Protein AF-A0A6I5C4U4-F1 (afdb_monomer_lite)

Secondary structure (DSSP, 8-state):
-EEEETTEEEE--HHHHHHTTTT--EE--S-HHHHHHHHHHHHHHHHHHHT-TT---HHHHHHHHHHHHT-SS-S-HHHHHHHHHHTGGGS-TT-SSS-TTS-TTHHHH-SS---HHHHSTTS--TT----SS---SSSPPP--HHHHHHHHHHHHHHPPPEEEEEEEETTEEEEEEPPPTTTT--------SSHHHHHHHHSPPGGGSTTGGG-TT-SPPTTT-SSPPPTTSPPPP-

Radius of gyration: 19.33 Å; chains: 1; bounding box: 41×43×51 Å

Foldseek 3Di:
DWFAAPNDIDDDDPLCCQQCQLRTQGHDDPDVLLRLLVLVVLLVLLCQLLVLLQDLDLVVSVVSLVVQVPDSRFGDSCSSCVVCVLLVLQDDCPRCPHHHPDDNCCVPFFPDDQAPQLLAPPHDGDPRDGDDDDADRVDHDDDDPVVSSSSSSSCQAANDWDFARWGADPNDIDGTDDGHNQHPHDDDFDGDRGSRNSSSVRRDRLVPDPVSVVHGPPDDDPSRDPDDDDPPDDDDDD

Sequence (238 aa):
MPVRTDGRISTVGLRELLAHAHEFTALALPLPPAAAGLMRMLYALAARIAGLDTCDDAKAWNKKRYALLSRPVGFPAEAVDSYLDSHRSRLFLFDPQRPFLQDPRLTEQSPSRSGVNKLVMARPSGNNPVFLGHFTDDAPVPLPPEEALLHLIAQLYYGPSGQCTPRTVDGKRYGNVMGGPLRRTISFHPQGRTLYESLLLGIPKPAHWPQAESGAGTDGCPWEREELLDPLAPPRPA

pLDDT: mean 90.68, std 9.43, range [47.62, 98.06]

Structure (mmCIF, N/CA/C/O backbone):
data_AF-A0A6I5C4U4-F1
#
_entry.id   AF-A0A6I5C4U4-F1
#
loop_
_atom_site.group_PDB
_atom_site.id
_atom_site.type_symbol
_atom_site.label_atom_id
_atom_site.label_alt_id
_atom_site.label_comp_id
_atom_site.label_asym_id
_atom_site.label_entity_id
_atom_site.label_seq_id
_atom_site.pdbx_PDB_ins_code
_atom_site.Cartn_x
_atom_site.Cartn_y
_atom_site.Cartn_z
_atom_site.occupancy
_atom_site.B_iso_or_equiv
_atom_site.auth_seq_id
_atom_site.auth_comp_id
_atom_site.auth_asym_id
_atom_site.auth_atom_id
_atom_site.pdbx_PDB_model_num
ATOM 1 N N . MET A 1 1 ? -9.014 -7.263 -3.214 1.00 92.50 1 MET A N 1
ATOM 2 C CA . MET A 1 1 ? -8.112 -7.682 -2.123 1.00 92.50 1 MET A CA 1
ATOM 3 C C . MET A 1 1 ? -8.711 -8.882 -1.409 1.00 92.50 1 MET A C 1
ATOM 5 O O . MET A 1 1 ? -9.848 -8.772 -0.967 1.00 92.50 1 MET A O 1
ATOM 9 N N . PRO A 1 2 ? -7.980 -10.001 -1.312 1.00 95.38 2 PRO A N 1
ATOM 10 C CA . PRO A 1 2 ? -8.383 -11.161 -0.522 1.00 95.38 2 PRO A CA 1
ATOM 11 C C . PRO A 1 2 ? -8.506 -10.844 0.976 1.00 95.38 2 PRO A C 1
ATOM 13 O O . PRO A 1 2 ? -7.548 -10.379 1.601 1.00 95.38 2 PRO A O 1
ATOM 16 N N . VAL A 1 3 ? -9.664 -11.137 1.558 1.00 96.75 3 VAL A N 1
ATOM 17 C CA . VAL A 1 3 ? -9.984 -10.982 2.983 1.00 96.75 3 VAL A CA 1
ATOM 18 C C . VAL A 1 3 ? -10.577 -12.272 3.527 1.00 96.75 3 VAL A C 1
ATOM 20 O O . VAL A 1 3 ? -11.110 -13.084 2.774 1.00 96.75 3 VAL A O 1
ATOM 23 N N . ARG A 1 4 ? -10.461 -12.473 4.840 1.00 96.75 4 ARG A N 1
ATOM 24 C CA . ARG A 1 4 ? -11.019 -13.628 5.541 1.00 96.75 4 ARG A CA 1
ATOM 25 C C . ARG A 1 4 ? -12.151 -13.209 6.473 1.00 96.75 4 ARG A C 1
ATOM 27 O O . ARG A 1 4 ? -11.931 -12.343 7.317 1.00 96.75 4 ARG A O 1
ATOM 34 N N . THR A 1 5 ? -13.277 -13.911 6.381 1.00 94.50 5 THR A N 1
ATOM 35 C CA . THR A 1 5 ? -14.438 -13.812 7.284 1.00 94.50 5 THR A CA 1
ATOM 36 C C . THR A 1 5 ? -14.918 -15.218 7.602 1.00 94.50 5 THR A C 1
ATOM 38 O O . THR A 1 5 ? -15.147 -15.998 6.681 1.00 94.50 5 THR A O 1
ATOM 41 N N . ASP A 1 6 ? -15.023 -15.574 8.882 1.00 88.25 6 ASP A N 1
ATOM 42 C CA . ASP A 1 6 ? -15.549 -16.872 9.340 1.00 88.25 6 ASP A CA 1
ATOM 43 C C . ASP A 1 6 ? -14.946 -18.090 8.613 1.00 88.25 6 ASP A C 1
ATOM 45 O O . ASP A 1 6 ? -15.628 -19.032 8.211 1.00 88.25 6 ASP A O 1
ATOM 49 N N . GLY A 1 7 ? -13.629 -18.045 8.382 1.00 87.44 7 GLY A N 1
ATOM 50 C CA . GLY A 1 7 ? -12.882 -19.106 7.697 1.00 87.44 7 GLY A CA 1
ATOM 51 C C . GLY A 1 7 ? -13.028 -19.135 6.170 1.00 87.44 7 GLY A C 1
ATOM 52 O O . GLY A 1 7 ? -12.322 -19.901 5.518 1.00 87.44 7 GLY A O 1
ATOM 53 N N . ARG A 1 8 ? -13.873 -18.284 5.581 1.00 94.25 8 ARG A N 1
ATOM 54 C CA . ARG A 1 8 ? -14.013 -18.120 4.128 1.00 94.25 8 ARG A CA 1
ATOM 55 C C . ARG A 1 8 ? -13.113 -17.002 3.624 1.00 94.25 8 ARG A C 1
ATOM 57 O O . ARG A 1 8 ? -12.877 -16.027 4.333 1.00 94.25 8 ARG A O 1
ATOM 64 N N . ILE A 1 9 ? -12.629 -17.149 2.393 1.00 96.25 9 ILE A N 1
ATOM 65 C CA . ILE A 1 9 ? -11.854 -16.122 1.694 1.00 96.25 9 ILE A CA 1
ATOM 66 C C . ILE A 1 9 ? -12.725 -15.535 0.586 1.00 96.25 9 ILE A C 1
ATOM 68 O O . ILE A 1 9 ? -13.290 -16.278 -0.215 1.00 96.25 9 ILE A O 1
ATOM 72 N N . SER A 1 10 ? -12.813 -14.211 0.537 1.00 95.31 10 SER A N 1
ATOM 73 C CA . SER A 1 10 ? -13.464 -13.461 -0.538 1.00 95.31 10 SER A CA 1
ATOM 74 C C . SER A 1 10 ? -12.555 -12.331 -1.019 1.00 95.31 10 SER A C 1
ATOM 76 O O . SER A 1 10 ? -11.586 -11.967 -0.352 1.00 95.31 10 SER A O 1
ATOM 78 N N . THR A 1 11 ? -12.847 -11.780 -2.197 1.00 95.38 11 THR A N 1
ATOM 79 C CA . THR A 1 11 ? -12.099 -10.655 -2.767 1.00 95.38 11 THR A CA 1
ATOM 80 C C . THR A 1 11 ? -12.982 -9.418 -2.775 1.00 95.38 11 THR A C 1
ATOM 82 O O . THR A 1 11 ? -14.027 -9.426 -3.413 1.00 95.38 11 THR A O 1
ATOM 85 N N . VAL A 1 12 ? -12.526 -8.351 -2.117 1.00 96.69 12 VAL A N 1
ATOM 86 C CA . VAL A 1 12 ? -13.270 -7.086 -1.972 1.00 96.69 12 VAL A CA 1
ATOM 87 C C . VAL A 1 12 ? -12.491 -5.885 -2.516 1.00 96.69 12 VAL A C 1
ATOM 89 O O . VAL A 1 12 ? -11.261 -5.936 -2.655 1.00 96.69 12 VAL A O 1
ATOM 92 N N . GLY A 1 13 ? -13.182 -4.790 -2.832 1.00 95.81 13 GLY A N 1
ATOM 93 C CA . GLY A 1 13 ? -12.552 -3.521 -3.226 1.00 95.81 13 GLY A CA 1
ATOM 94 C C . GLY A 1 13 ? -11.911 -2.770 -2.048 1.00 95.81 13 GLY A C 1
ATOM 95 O O . GLY A 1 13 ? -12.125 -3.118 -0.892 1.00 95.81 13 GLY A O 1
ATOM 96 N N . LEU A 1 14 ? -11.142 -1.703 -2.316 1.00 96.50 14 LEU A N 1
ATOM 97 C CA . LEU A 1 14 ? -10.544 -0.872 -1.252 1.00 96.50 14 LEU A CA 1
ATOM 98 C C . LEU A 1 14 ? -11.586 -0.164 -0.385 1.00 96.50 14 LEU A C 1
ATOM 100 O O . LEU A 1 14 ? -11.451 -0.144 0.836 1.00 96.50 14 LEU A O 1
ATOM 104 N N . ARG A 1 15 ? -12.637 0.374 -1.011 1.00 97.12 15 ARG A N 1
ATOM 105 C CA . ARG A 1 15 ? -13.734 1.039 -0.297 1.00 97.12 15 ARG A CA 1
ATOM 106 C C . ARG A 1 15 ? -14.454 0.082 0.642 1.00 97.12 15 ARG A C 1
ATOM 108 O O . ARG A 1 15 ? -14.571 0.367 1.825 1.00 97.12 15 ARG A O 1
ATOM 115 N N . GLU A 1 16 ? -14.857 -1.069 0.118 1.00 97.31 16 GLU A N 1
ATOM 116 C CA . GLU A 1 16 ? -15.520 -2.121 0.887 1.00 97.31 16 GLU A CA 1
ATOM 117 C C . GLU A 1 16 ? -14.628 -2.641 2.020 1.00 97.31 16 GLU A C 1
ATOM 119 O O . GLU A 1 16 ? -15.085 -2.751 3.154 1.00 97.31 16 GLU A O 1
ATOM 124 N N . LEU A 1 17 ? -13.336 -2.867 1.751 1.00 97.56 17 LEU A N 1
ATOM 125 C CA . LEU A 1 17 ? -12.377 -3.305 2.764 1.00 97.56 17 LEU A CA 1
ATOM 126 C C . LEU A 1 17 ? -12.314 -2.350 3.962 1.00 97.56 17 LEU A C 1
ATOM 128 O O . LEU A 1 17 ? -12.245 -2.808 5.099 1.00 97.56 17 LEU A O 1
ATOM 132 N N . LEU A 1 18 ? -12.315 -1.038 3.714 1.00 97.94 18 LEU A N 1
ATOM 133 C CA . LEU A 1 18 ? -12.249 -0.026 4.768 1.00 97.94 18 LEU A CA 1
ATOM 134 C C . LEU A 1 18 ? -13.608 0.160 5.456 1.00 97.94 18 LEU A C 1
ATOM 136 O O . LEU A 1 18 ? -13.665 0.147 6.683 1.00 97.94 18 LEU A O 1
ATOM 140 N N . ALA A 1 19 ? -14.704 0.262 4.702 1.00 97.06 19 ALA A N 1
ATOM 141 C CA . ALA A 1 19 ? -16.050 0.426 5.257 1.00 97.06 19 ALA A CA 1
ATOM 142 C C . ALA A 1 19 ? -16.460 -0.763 6.151 1.00 97.06 19 ALA A C 1
ATOM 144 O O . ALA A 1 19 ? -16.946 -0.578 7.268 1.00 97.06 19 ALA A O 1
ATOM 145 N N . HIS A 1 20 ? -16.159 -1.985 5.708 1.00 96.88 20 HIS A N 1
ATOM 146 C CA . HIS A 1 20 ? -16.513 -3.232 6.390 1.00 96.88 20 HIS A CA 1
ATOM 147 C C . HIS A 1 20 ? -15.324 -3.867 7.127 1.00 96.88 20 HIS A C 1
ATOM 149 O O . HIS A 1 20 ? -15.352 -5.043 7.474 1.00 96.88 20 HIS A O 1
ATOM 155 N N . ALA A 1 21 ? -14.277 -3.095 7.451 1.00 97.38 21 ALA A N 1
ATOM 156 C CA . ALA A 1 21 ? -13.079 -3.603 8.138 1.00 97.38 21 ALA A CA 1
ATOM 157 C C . ALA A 1 21 ? -13.378 -4.338 9.463 1.00 97.38 21 ALA A C 1
ATOM 159 O O . ALA A 1 21 ? -12.590 -5.165 9.918 1.00 97.38 21 ALA A O 1
ATOM 160 N N . HIS A 1 22 ? -14.500 -4.016 10.106 1.00 96.62 22 HIS A N 1
ATOM 161 C CA . HIS A 1 22 ? -14.951 -4.625 11.354 1.00 96.62 22 HIS A CA 1
ATOM 162 C C . HIS A 1 22 ? -15.613 -6.003 11.162 1.00 96.62 22 HIS A C 1
ATOM 164 O O . HIS A 1 22 ? -15.764 -6.734 12.133 1.00 96.62 22 HIS A O 1
ATOM 170 N N . GLU A 1 23 ? -15.954 -6.377 9.928 1.00 96.00 23 GLU A N 1
ATOM 171 C CA . GLU A 1 23 ? -16.559 -7.667 9.568 1.00 96.00 23 GLU A CA 1
ATOM 172 C C . GLU A 1 23 ? -15.506 -8.694 9.116 1.00 96.00 23 GLU A C 1
ATOM 174 O O . GLU A 1 23 ? -15.734 -9.901 9.166 1.00 96.00 23 GLU A O 1
ATOM 179 N N . PHE A 1 24 ? -14.323 -8.236 8.695 1.00 96.94 24 PHE A N 1
ATOM 180 C CA . PHE A 1 24 ? -13.218 -9.105 8.285 1.00 96.94 24 PHE A CA 1
ATOM 181 C C . PHE A 1 24 ? -12.324 -9.457 9.476 1.00 96.94 24 PHE A C 1
ATOM 183 O O . PHE A 1 24 ? -11.970 -8.596 10.277 1.00 96.94 24 PHE A O 1
ATOM 190 N N . THR A 1 25 ? -11.866 -10.705 9.565 1.00 96.19 25 THR A N 1
ATOM 191 C CA . THR A 1 25 ? -10.893 -11.138 10.580 1.00 96.19 25 THR A CA 1
ATOM 192 C C . THR A 1 25 ? -9.469 -10.705 10.221 1.00 96.19 25 THR A C 1
ATOM 194 O O . THR A 1 25 ? -8.700 -10.315 11.094 1.00 96.19 25 THR A O 1
ATOM 197 N N . ALA A 1 26 ? -9.083 -10.812 8.943 1.00 95.62 26 ALA A N 1
ATOM 198 C CA . ALA A 1 26 ? -7.738 -10.480 8.461 1.00 95.62 26 ALA A CA 1
ATOM 199 C C . ALA A 1 26 ? -7.683 -10.374 6.926 1.00 95.62 26 ALA A C 1
ATOM 201 O O . ALA A 1 26 ? -8.583 -10.843 6.228 1.00 95.62 26 ALA A O 1
ATOM 202 N N . LEU A 1 27 ? -6.577 -9.844 6.397 1.00 96.00 27 LEU A N 1
ATOM 203 C CA . LEU A 1 27 ? -6.198 -10.034 4.994 1.00 96.00 27 LEU A CA 1
ATOM 204 C C . LEU A 1 27 ? -5.797 -11.495 4.732 1.00 96.00 27 LEU A C 1
ATOM 206 O O . LEU A 1 27 ? -5.172 -12.131 5.580 1.00 96.00 27 LEU A O 1
ATOM 210 N N . ALA A 1 28 ? -6.099 -12.004 3.538 1.00 95.50 28 ALA A N 1
ATOM 211 C CA . ALA A 1 28 ? -5.810 -13.379 3.118 1.00 95.50 28 ALA A CA 1
ATOM 212 C C . ALA A 1 28 ? -4.834 -13.415 1.926 1.00 95.50 28 ALA A C 1
ATOM 214 O O . ALA A 1 28 ? -5.097 -14.035 0.898 1.00 95.50 28 ALA A O 1
ATOM 215 N N . LEU A 1 29 ? -3.723 -12.683 2.034 1.00 93.06 29 LEU A N 1
ATOM 216 C CA . LEU A 1 29 ? -2.774 -12.514 0.932 1.00 93.06 29 LEU A CA 1
ATOM 217 C C . LEU A 1 29 ? -1.762 -13.667 0.844 1.00 93.06 29 LEU A C 1
ATOM 219 O O . LEU A 1 29 ? -1.100 -13.956 1.840 1.00 93.06 29 LEU A O 1
ATOM 223 N N . PRO A 1 30 ? -1.553 -14.261 -0.348 1.00 89.12 30 PRO A N 1
ATOM 224 C CA . PRO A 1 30 ? -0.607 -15.364 -0.527 1.00 89.12 30 PRO A CA 1
ATOM 225 C C . PRO A 1 30 ? 0.858 -14.907 -0.629 1.00 89.12 30 PRO A C 1
ATOM 227 O O . PRO A 1 30 ? 1.759 -15.740 -0.598 1.00 89.12 30 PRO A O 1
ATOM 230 N N . LEU A 1 31 ? 1.115 -13.598 -0.761 1.00 94.81 31 LEU A N 1
ATOM 231 C CA . LEU A 1 31 ? 2.451 -13.029 -0.949 1.00 94.81 31 LEU A CA 1
ATOM 232 C C . LEU A 1 31 ? 2.869 -12.199 0.282 1.00 94.81 31 LEU A C 1
ATOM 234 O O . LEU A 1 31 ? 2.463 -11.038 0.389 1.00 94.81 31 LEU A O 1
ATOM 238 N N . PRO A 1 32 ? 3.700 -12.738 1.200 1.00 95.25 32 PRO A N 1
ATOM 239 C CA . PRO A 1 32 ? 4.058 -12.051 2.445 1.00 95.25 32 PRO A CA 1
ATOM 240 C C . PRO A 1 32 ? 4.689 -10.656 2.267 1.00 95.25 32 PRO A C 1
ATOM 242 O O . PRO A 1 32 ? 4.277 -9.742 2.981 1.00 95.25 32 PRO A O 1
ATOM 245 N N . PRO A 1 33 ? 5.606 -10.417 1.301 1.00 96.44 33 PRO A N 1
ATOM 246 C CA . PRO A 1 33 ? 6.132 -9.071 1.044 1.00 96.44 33 PRO A CA 1
ATOM 247 C C . PRO A 1 33 ? 5.046 -8.060 0.650 1.00 96.44 33 PRO A C 1
ATOM 249 O O . PRO A 1 33 ? 5.078 -6.909 1.084 1.00 96.44 33 PRO A O 1
ATOM 252 N N . ALA A 1 34 ? 4.057 -8.495 -0.139 1.00 96.94 34 ALA A N 1
ATOM 253 C CA . ALA A 1 34 ? 2.922 -7.656 -0.512 1.00 96.94 34 ALA A CA 1
ATOM 254 C C . ALA A 1 34 ? 2.014 -7.387 0.687 1.00 96.94 34 ALA A C 1
ATOM 256 O O . ALA A 1 34 ? 1.560 -6.262 0.858 1.00 96.94 34 ALA A O 1
ATOM 257 N N . ALA A 1 35 ? 1.789 -8.388 1.545 1.00 96.56 35 ALA A N 1
ATOM 258 C CA . ALA A 1 35 ? 1.019 -8.218 2.773 1.00 96.56 35 ALA A CA 1
ATOM 259 C C . ALA A 1 35 ? 1.665 -7.191 3.713 1.00 96.56 35 ALA A C 1
ATOM 261 O O . ALA A 1 35 ? 0.984 -6.290 4.197 1.00 96.56 35 ALA A O 1
ATOM 262 N N . ALA A 1 36 ? 2.982 -7.270 3.913 1.00 97.06 36 ALA A N 1
ATOM 263 C CA . ALA A 1 36 ? 3.729 -6.329 4.744 1.00 97.06 36 ALA A CA 1
ATOM 264 C C . ALA A 1 36 ? 3.672 -4.884 4.212 1.00 97.06 36 ALA A C 1
ATOM 266 O O . ALA A 1 36 ? 3.535 -3.937 4.996 1.00 97.06 36 ALA A O 1
ATOM 267 N N . GLY A 1 37 ? 3.765 -4.706 2.890 1.00 96.94 37 GLY A N 1
ATOM 268 C CA . GLY A 1 37 ? 3.614 -3.403 2.240 1.00 96.94 37 GLY A CA 1
ATOM 269 C C . GLY A 1 37 ? 2.181 -2.872 2.310 1.00 96.94 37 GLY A C 1
ATOM 270 O O . GLY A 1 37 ? 1.955 -1.744 2.743 1.00 96.94 37 GLY A O 1
ATOM 271 N N . LEU A 1 38 ? 1.195 -3.709 1.973 1.00 97.06 38 LEU A N 1
ATOM 272 C CA . LEU A 1 38 ? -0.212 -3.319 1.972 1.00 97.06 38 LEU A CA 1
ATOM 273 C C . LEU A 1 38 ? -0.703 -2.957 3.375 1.00 97.06 38 LEU A C 1
ATOM 275 O O . LEU A 1 38 ? -1.405 -1.965 3.522 1.00 97.06 38 LEU A O 1
ATOM 279 N N . MET A 1 39 ? -0.303 -3.693 4.416 1.00 97.38 39 MET A N 1
ATOM 280 C CA . MET A 1 39 ? -0.668 -3.347 5.794 1.00 97.38 39 MET A CA 1
ATOM 281 C C . MET A 1 39 ? -0.192 -1.941 6.179 1.00 97.38 39 MET A C 1
ATOM 283 O O . MET A 1 39 ? -0.939 -1.213 6.819 1.00 97.38 39 MET A O 1
ATOM 287 N N . ARG A 1 40 ? 1.004 -1.516 5.745 1.00 96.56 40 ARG A N 1
ATOM 288 C CA . ARG A 1 40 ? 1.503 -0.147 5.986 1.00 96.56 40 ARG A CA 1
ATOM 289 C C . ARG A 1 40 ? 0.669 0.902 5.263 1.00 96.56 40 ARG A C 1
ATOM 291 O O . ARG A 1 40 ? 0.322 1.916 5.859 1.00 96.56 40 ARG A O 1
ATOM 298 N N . MET A 1 41 ? 0.311 0.633 4.010 1.00 97.00 41 MET A N 1
ATOM 299 C CA . MET A 1 41 ? -0.579 1.509 3.247 1.00 97.00 41 MET A CA 1
ATOM 300 C C . MET A 1 41 ? -1.952 1.623 3.922 1.00 97.00 41 MET A C 1
ATOM 302 O O . MET A 1 41 ? -2.474 2.723 4.073 1.00 97.00 41 MET A O 1
ATOM 306 N N . LEU A 1 42 ? -2.512 0.504 4.392 1.00 97.88 42 LEU A N 1
ATOM 307 C CA . LEU A 1 42 ? -3.785 0.491 5.109 1.00 97.88 42 LEU A CA 1
ATOM 308 C C . LEU A 1 42 ? -3.700 1.186 6.472 1.00 97.88 42 LEU A C 1
ATOM 310 O O . LEU A 1 42 ? -4.677 1.809 6.869 1.00 97.88 42 LEU A O 1
ATOM 314 N N . TYR A 1 43 ? -2.565 1.137 7.179 1.00 97.38 43 TYR A N 1
ATOM 315 C CA . TYR A 1 43 ? -2.373 1.931 8.399 1.00 97.38 43 TYR A CA 1
ATOM 316 C C . TYR A 1 43 ? -2.404 3.427 8.112 1.00 97.38 43 TYR A C 1
ATOM 318 O O . TYR A 1 43 ? -3.041 4.162 8.858 1.00 97.38 43 TYR A O 1
ATOM 326 N N . ALA A 1 44 ? -1.766 3.875 7.028 1.00 94.81 44 ALA A N 1
ATOM 327 C CA . ALA A 1 44 ? -1.799 5.278 6.634 1.00 94.81 44 ALA A CA 1
ATOM 328 C C . ALA A 1 44 ? -3.227 5.722 6.267 1.00 94.81 44 ALA A C 1
ATOM 330 O O . ALA A 1 44 ? -3.720 6.711 6.802 1.00 94.81 44 ALA A O 1
ATOM 331 N N . LEU A 1 45 ? -3.938 4.930 5.456 1.00 96.56 45 LEU A N 1
ATOM 332 C CA . LEU A 1 45 ? -5.349 5.168 5.122 1.00 96.56 45 LEU A CA 1
ATOM 333 C C . LEU A 1 45 ? -6.239 5.196 6.373 1.00 96.56 45 LEU A C 1
ATOM 335 O O . LEU A 1 45 ? -7.045 6.105 6.549 1.00 96.56 45 LEU A O 1
ATOM 339 N N . ALA A 1 46 ? -6.074 4.225 7.273 1.00 97.06 46 ALA A N 1
ATOM 340 C CA . ALA A 1 46 ? -6.824 4.155 8.521 1.00 97.06 46 ALA A CA 1
ATOM 341 C C . ALA A 1 46 ? -6.522 5.342 9.441 1.00 97.06 46 ALA A C 1
ATOM 343 O O . ALA A 1 46 ? -7.439 5.858 10.075 1.00 97.06 46 ALA A O 1
ATOM 344 N N . ALA A 1 47 ? -5.266 5.796 9.507 1.00 94.62 47 ALA A N 1
ATOM 345 C CA . ALA A 1 47 ? -4.884 6.965 10.288 1.00 94.62 47 ALA A CA 1
ATOM 346 C C . ALA A 1 47 ? -5.601 8.222 9.787 1.00 94.62 47 ALA A C 1
ATOM 348 O O . ALA A 1 47 ? -6.207 8.908 10.608 1.00 94.62 47 ALA A O 1
ATOM 349 N N . ARG A 1 48 ? -5.624 8.441 8.464 1.00 93.44 48 ARG A N 1
ATOM 350 C CA . ARG A 1 48 ? -6.347 9.542 7.806 1.00 93.44 48 ARG A CA 1
ATOM 351 C C . ARG A 1 48 ? -7.850 9.490 8.062 1.00 93.44 48 ARG A C 1
ATOM 353 O O . ARG A 1 48 ? -8.436 10.443 8.562 1.00 93.44 48 ARG A O 1
ATOM 360 N N . ILE A 1 49 ? -8.481 8.349 7.781 1.00 95.94 49 ILE A N 1
ATOM 361 C CA . ILE A 1 49 ? -9.936 8.163 7.924 1.00 95.94 49 ILE A CA 1
ATOM 362 C C . ILE A 1 49 ? -10.372 8.304 9.390 1.00 95.94 49 ILE A C 1
ATOM 364 O O . ILE A 1 49 ? -11.432 8.851 9.688 1.00 95.94 49 ILE A O 1
ATOM 368 N N . ALA A 1 50 ? -9.550 7.834 10.329 1.00 94.75 50 ALA A N 1
ATOM 369 C CA . ALA A 1 50 ? -9.798 7.991 11.757 1.00 94.75 50 ALA A CA 1
ATOM 370 C C . ALA A 1 50 ? -9.457 9.397 12.287 1.00 94.75 50 ALA A C 1
ATOM 372 O O . ALA A 1 50 ? -9.784 9.710 13.437 1.00 94.75 50 ALA A O 1
ATOM 373 N N . GLY A 1 51 ? -8.766 10.231 11.504 1.00 91.81 51 GLY A N 1
ATOM 374 C CA . GLY A 1 51 ? -8.163 11.490 11.943 1.00 91.81 51 GLY A CA 1
ATOM 375 C C . GLY A 1 51 ? -7.171 11.299 13.096 1.00 91.81 51 GLY A C 1
ATOM 376 O O . GLY A 1 51 ? -7.134 12.106 14.026 1.00 91.81 51 GLY A O 1
ATOM 377 N N . LEU A 1 52 ? -6.475 10.164 13.136 1.00 91.69 52 LEU A N 1
ATOM 378 C CA . LEU A 1 52 ? -5.408 9.895 14.106 1.00 91.69 52 LEU A CA 1
ATOM 379 C C . LEU A 1 52 ? -4.085 10.544 13.687 1.00 91.69 52 LEU A C 1
ATOM 381 O O . LEU A 1 52 ? -3.159 10.605 14.490 1.00 91.69 52 LEU A O 1
ATOM 385 N N . ASP A 1 53 ? -4.013 11.027 12.453 1.00 87.88 53 ASP A N 1
ATOM 386 C CA . ASP A 1 53 ? -2.870 11.699 11.854 1.00 87.88 53 ASP A CA 1
ATOM 387 C C . ASP A 1 53 ? -2.759 13.187 12.159 1.00 87.88 53 ASP A C 1
ATOM 389 O O . ASP A 1 53 ? -1.688 13.754 11.985 1.00 87.88 53 ASP A O 1
ATOM 393 N N . THR A 1 54 ? -3.834 13.798 12.653 1.00 85.31 54 THR A N 1
ATOM 394 C CA . THR A 1 54 ? -3.894 15.225 13.000 1.00 85.31 54 THR A CA 1
ATOM 395 C C . THR A 1 54 ? -3.827 15.474 14.511 1.00 85.31 54 THR A C 1
ATOM 397 O O . THR A 1 54 ? -4.195 16.545 14.984 1.00 85.31 54 THR A O 1
ATOM 400 N N . CYS A 1 55 ? -3.479 14.462 15.310 1.00 82.38 55 CYS A N 1
ATOM 401 C CA . CYS A 1 55 ? -3.413 14.584 16.767 1.00 82.38 55 CYS A CA 1
ATOM 402 C C . CYS A 1 55 ? -1.975 14.857 17.217 1.00 82.38 55 CYS A C 1
ATOM 404 O O . CYS A 1 55 ? -1.182 13.927 17.316 1.00 82.38 55 CYS A O 1
ATOM 406 N N . ASP A 1 56 ? -1.668 16.102 17.569 1.00 75.56 56 ASP A N 1
ATOM 407 C CA . ASP A 1 56 ? -0.329 16.479 18.047 1.00 75.56 56 ASP A CA 1
ATOM 408 C C . ASP A 1 56 ? -0.033 16.002 19.482 1.00 75.56 56 ASP A C 1
ATOM 410 O O . ASP A 1 56 ? 1.118 15.784 19.855 1.00 75.56 56 ASP A O 1
ATOM 414 N N . ASP A 1 57 ? -1.070 15.793 20.304 1.00 83.88 57 ASP A N 1
ATOM 415 C CA . ASP A 1 57 ? -0.924 15.334 21.689 1.00 83.88 57 ASP A CA 1
ATOM 416 C C . ASP A 1 57 ? -1.092 13.812 21.823 1.00 83.88 57 ASP A C 1
ATOM 418 O O . ASP A 1 57 ? -2.128 13.229 21.480 1.00 83.88 57 ASP A O 1
ATOM 422 N N . ALA A 1 58 ? -0.096 13.156 22.424 1.00 86.56 58 ALA A N 1
ATOM 423 C CA . ALA A 1 58 ? -0.098 11.715 22.650 1.00 86.56 58 ALA A CA 1
ATOM 424 C C . ALA A 1 58 ? -1.255 11.252 23.553 1.00 86.56 58 ALA A C 1
ATOM 426 O O . ALA A 1 58 ? -1.768 10.139 23.378 1.00 86.56 58 ALA A O 1
ATOM 427 N N . LYS A 1 59 ? -1.684 12.064 24.530 1.00 89.81 59 LYS A N 1
ATOM 428 C CA . LYS A 1 59 ? -2.797 11.702 25.424 1.00 89.81 59 LYS A CA 1
ATOM 429 C C . LYS A 1 59 ? -4.134 11.769 24.683 1.00 89.81 59 LYS A C 1
ATOM 431 O O . LYS A 1 59 ? -4.914 10.816 24.770 1.00 89.81 59 LYS A O 1
ATOM 436 N N . ALA A 1 60 ? -4.369 12.831 23.917 1.00 90.81 60 ALA A N 1
ATOM 437 C CA . ALA A 1 60 ? -5.520 12.983 23.035 1.00 90.81 60 ALA A CA 1
ATOM 438 C C . ALA A 1 60 ? -5.575 11.867 21.984 1.00 90.81 60 ALA A C 1
ATOM 440 O O . ALA A 1 60 ? -6.627 11.246 21.816 1.00 90.81 60 ALA A O 1
ATOM 441 N N . TRP A 1 61 ? -4.439 11.533 21.364 1.00 93.44 61 TRP A N 1
ATOM 442 C CA . TRP A 1 61 ? -4.336 10.429 20.410 1.00 93.44 61 TRP A CA 1
ATOM 443 C C . TRP A 1 61 ? -4.746 9.090 21.036 1.00 93.44 61 TRP A C 1
ATOM 445 O O . TRP A 1 61 ? -5.588 8.382 20.484 1.00 93.44 61 TRP A O 1
ATOM 455 N N . ASN A 1 62 ? -4.228 8.758 22.229 1.00 94.00 62 ASN A N 1
ATOM 456 C CA . ASN A 1 62 ? -4.609 7.522 22.925 1.00 94.00 62 ASN A CA 1
ATOM 457 C C . ASN A 1 62 ? -6.104 7.508 23.243 1.00 94.00 62 ASN A C 1
ATOM 459 O O . ASN A 1 62 ? -6.776 6.518 22.966 1.00 94.00 62 ASN A O 1
ATOM 463 N N . LYS A 1 63 ? -6.637 8.607 23.795 1.00 94.75 63 LYS A N 1
ATOM 464 C CA . LYS A 1 63 ? -8.066 8.730 24.109 1.00 94.75 63 LYS A CA 1
ATOM 465 C C . LYS A 1 63 ? -8.924 8.503 22.863 1.00 94.75 63 LYS A C 1
ATOM 467 O O . LYS A 1 63 ? -9.896 7.755 22.929 1.00 94.75 63 LYS A O 1
ATOM 472 N N . LYS A 1 64 ? -8.544 9.100 21.729 1.00 95.00 64 LYS A N 1
ATOM 473 C CA . LYS A 1 64 ? -9.243 8.943 20.449 1.00 95.00 64 LYS A CA 1
ATOM 474 C C . LYS A 1 64 ? -9.169 7.506 19.938 1.00 95.00 64 LYS A C 1
ATOM 476 O O . LYS A 1 64 ? -10.202 6.933 19.608 1.00 95.00 64 LYS A O 1
ATOM 481 N N . ARG A 1 65 ? -7.985 6.885 19.945 1.00 95.75 65 ARG A N 1
ATOM 482 C CA . ARG A 1 65 ? -7.814 5.483 19.534 1.00 95.75 65 ARG A CA 1
ATOM 483 C C . ARG A 1 65 ? -8.618 4.520 20.408 1.00 95.75 65 ARG A C 1
ATOM 485 O O . ARG A 1 65 ? -9.256 3.626 19.867 1.00 95.75 65 ARG A O 1
ATOM 492 N N . TYR A 1 66 ? -8.634 4.705 21.729 1.00 95.56 66 TYR A N 1
ATOM 493 C CA . TYR A 1 66 ? -9.466 3.892 22.624 1.00 95.56 66 TYR A CA 1
ATOM 494 C C . TYR A 1 66 ? -10.957 4.092 22.358 1.00 95.56 66 TYR A C 1
ATOM 496 O O . TYR A 1 66 ? -11.691 3.113 22.296 1.00 95.56 66 TYR A O 1
ATOM 504 N N . ALA A 1 67 ? -11.405 5.332 22.142 1.00 95.62 67 ALA A N 1
ATOM 505 C CA . ALA A 1 67 ? -12.794 5.596 21.781 1.00 95.62 67 ALA A CA 1
ATOM 506 C C . ALA A 1 67 ? -13.189 4.898 20.469 1.00 95.62 67 ALA A C 1
ATOM 508 O O . ALA A 1 67 ? -14.281 4.348 20.393 1.00 95.62 67 ALA A O 1
ATOM 509 N N . LEU A 1 68 ? -12.299 4.877 19.469 1.00 96.31 68 LEU A N 1
ATOM 510 C CA . LEU A 1 68 ? -12.500 4.157 18.208 1.00 96.31 68 LEU A CA 1
ATOM 511 C C . LEU A 1 68 ? -12.557 2.636 18.417 1.00 96.31 68 LEU A C 1
ATOM 513 O O . LEU A 1 68 ? -13.496 2.001 17.955 1.00 96.31 68 LEU A O 1
ATOM 517 N N . LEU A 1 69 ? -11.617 2.061 19.174 1.00 95.81 69 LEU A N 1
ATOM 518 C CA . LEU A 1 69 ? -11.590 0.623 19.487 1.00 95.81 69 LEU A CA 1
ATOM 519 C C . LEU A 1 69 ? -12.823 0.144 20.272 1.00 95.81 69 LEU A C 1
ATOM 521 O O . LEU A 1 69 ? -13.185 -1.025 20.179 1.00 95.81 69 LEU A O 1
ATOM 525 N N . SER A 1 70 ? -13.470 1.028 21.033 1.00 93.88 70 SER A N 1
ATOM 526 C CA . SER A 1 70 ? -14.710 0.721 21.756 1.00 93.88 70 SER A CA 1
ATOM 527 C C . SER A 1 70 ? -15.966 0.771 20.878 1.00 93.88 70 SER A C 1
ATOM 529 O O . SER A 1 70 ? -17.051 0.444 21.362 1.00 93.88 70 SER A O 1
ATOM 531 N N . ARG A 1 71 ? -15.868 1.197 19.611 1.00 88.62 71 ARG A N 1
ATOM 532 C CA . ARG A 1 71 ? -17.016 1.234 18.697 1.00 88.62 71 ARG A CA 1
ATOM 533 C C . ARG A 1 71 ? -17.286 -0.165 18.133 1.00 88.62 71 ARG A C 1
ATOM 535 O O . ARG A 1 71 ? -16.362 -0.796 17.629 1.00 88.62 71 ARG A O 1
ATOM 542 N N . PRO A 1 72 ? -18.548 -0.628 18.131 1.00 83.06 72 PRO A N 1
ATOM 543 C CA . PRO A 1 72 ? -18.913 -1.881 17.469 1.00 83.06 72 PRO A CA 1
ATOM 544 C C . PRO A 1 72 ? -18.9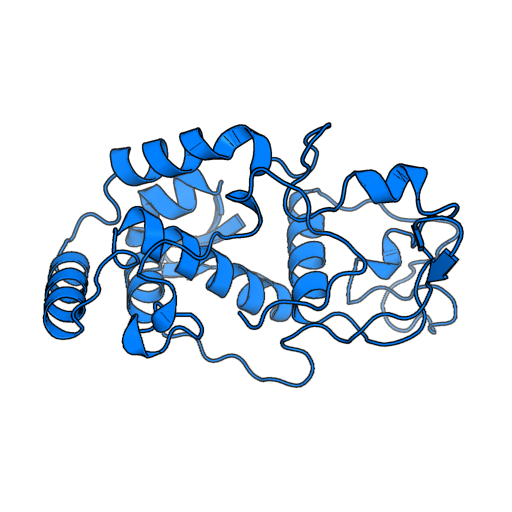91 -1.732 15.941 1.00 83.06 72 PRO A C 1
ATOM 546 O O . PRO A 1 72 ? -18.839 -2.704 15.211 1.00 83.06 72 PRO A O 1
ATOM 549 N N . VAL A 1 73 ? -19.225 -0.506 15.466 1.00 84.38 73 VAL A N 1
ATOM 550 C CA . VAL A 1 73 ? -19.352 -0.139 14.052 1.00 84.38 73 VAL A CA 1
ATOM 551 C C . VAL A 1 73 ? -18.042 0.521 13.623 1.00 84.38 73 VAL A C 1
ATOM 553 O O . VAL A 1 73 ? -17.668 1.521 14.237 1.00 84.38 73 VAL A O 1
ATOM 556 N N . GLY A 1 74 ? -17.331 -0.070 12.654 1.00 93.56 74 GLY A N 1
ATOM 557 C CA . GLY A 1 74 ? -15.933 0.233 12.292 1.00 93.56 74 GLY A CA 1
ATOM 558 C C . GLY A 1 74 ? -15.617 1.693 11.917 1.00 93.56 74 GLY A C 1
ATOM 559 O O . GLY A 1 74 ? -15.779 2.621 12.711 1.00 93.56 74 GLY A O 1
ATOM 560 N N . PHE A 1 75 ? -15.070 1.936 10.722 1.00 96.44 75 PHE A N 1
ATOM 561 C CA . PHE A 1 75 ? -14.875 3.317 10.264 1.00 96.44 75 PHE A CA 1
ATOM 562 C C . PHE A 1 75 ? -16.226 3.920 9.843 1.00 96.44 75 PHE A C 1
ATOM 564 O O . PHE A 1 75 ? -17.040 3.211 9.251 1.00 96.44 75 PHE A O 1
ATOM 571 N N . PRO A 1 76 ? -16.505 5.208 10.126 1.00 94.19 76 PRO A N 1
ATOM 572 C CA . PRO A 1 76 ? -17.692 5.866 9.585 1.0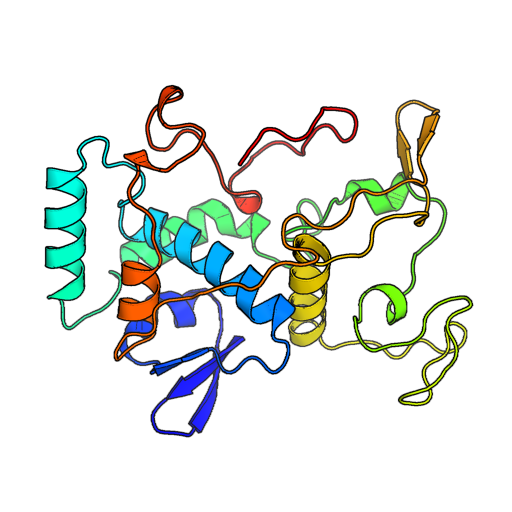0 94.19 76 PRO A CA 1
ATOM 573 C C . PRO A 1 76 ? -17.666 5.831 8.052 1.00 94.19 76 PRO A C 1
ATOM 575 O O . PRO A 1 76 ? -16.682 6.273 7.460 1.00 94.19 76 PRO A O 1
ATOM 578 N N . ALA A 1 77 ? -18.736 5.337 7.419 1.00 94.12 77 ALA A N 1
ATOM 579 C CA . ALA A 1 77 ? -18.806 5.195 5.961 1.00 94.12 77 ALA A CA 1
ATOM 580 C C . ALA A 1 77 ? -18.515 6.520 5.239 1.00 94.12 77 ALA A C 1
ATOM 582 O O . ALA A 1 77 ? -17.670 6.562 4.356 1.00 94.12 77 ALA A O 1
ATOM 583 N N . GLU A 1 78 ? -19.092 7.626 5.715 1.00 96.38 78 GLU A N 1
ATOM 584 C CA . GLU A 1 78 ? -18.850 8.946 5.128 1.00 96.38 78 GLU A CA 1
ATOM 585 C C . GLU A 1 78 ? -17.387 9.405 5.227 1.00 96.38 78 GLU A C 1
ATOM 587 O O . GLU A 1 78 ? -16.881 10.051 4.314 1.00 96.38 78 GLU A O 1
ATOM 592 N N . ALA A 1 79 ? -16.665 9.033 6.289 1.00 96.62 79 ALA A N 1
ATOM 593 C CA . ALA A 1 79 ? -15.241 9.353 6.401 1.00 96.62 79 ALA A CA 1
ATOM 594 C C . ALA A 1 79 ? -14.399 8.539 5.403 1.00 96.62 79 ALA A C 1
ATOM 596 O O . ALA A 1 79 ? -13.447 9.065 4.825 1.00 96.62 79 ALA A O 1
ATOM 597 N N . VAL A 1 80 ? -14.760 7.268 5.182 1.00 97.94 80 VAL A N 1
ATOM 598 C CA . VAL A 1 80 ? -14.139 6.417 4.154 1.00 97.94 80 VAL A CA 1
ATOM 599 C C . VAL A 1 80 ? -14.410 6.994 2.767 1.00 97.94 80 VAL A C 1
ATOM 601 O O . VAL A 1 80 ? -13.479 7.152 1.977 1.00 97.94 80 VAL A O 1
ATOM 604 N N . ASP A 1 81 ? -15.667 7.331 2.484 1.00 97.69 81 ASP A N 1
ATOM 605 C CA . ASP A 1 81 ? -16.089 7.834 1.183 1.00 97.69 81 ASP A CA 1
ATOM 606 C C . ASP A 1 81 ? -15.434 9.177 0.868 1.00 97.69 81 ASP A C 1
ATOM 608 O O . ASP A 1 81 ? -14.758 9.300 -0.151 1.00 97.69 81 ASP A O 1
ATOM 612 N N . SER A 1 82 ? -15.519 10.135 1.794 1.00 97.56 82 SER A N 1
ATOM 613 C CA . SER A 1 82 ? -14.914 11.462 1.659 1.00 97.56 82 SER A CA 1
ATOM 614 C C . SER A 1 82 ? -13.418 11.393 1.341 1.00 97.56 82 SER A C 1
ATOM 616 O O . SER A 1 82 ? -12.943 12.036 0.398 1.00 97.56 82 SER A O 1
ATOM 618 N N . TYR A 1 83 ? -12.668 10.554 2.063 1.00 97.19 83 TYR A N 1
ATOM 619 C CA . TYR A 1 83 ? -11.238 10.390 1.816 1.00 97.19 83 TYR A CA 1
ATOM 620 C C . TYR A 1 83 ? -10.960 9.756 0.442 1.00 97.19 83 TYR A C 1
ATOM 622 O O . TYR A 1 83 ? -10.153 10.268 -0.337 1.00 97.19 83 TYR A O 1
ATOM 630 N N . LEU A 1 84 ? -11.624 8.642 0.114 1.00 97.38 84 LEU A N 1
ATOM 631 C CA . LEU A 1 84 ? -11.360 7.924 -1.137 1.00 97.38 84 LEU A CA 1
ATOM 632 C C . LEU A 1 84 ? -11.810 8.708 -2.372 1.00 97.38 84 LEU A C 1
ATOM 634 O O . LEU A 1 84 ? -11.151 8.626 -3.408 1.00 97.38 84 LEU A O 1
ATOM 638 N N . ASP A 1 85 ? -12.899 9.469 -2.278 1.00 97.25 85 ASP A N 1
ATOM 639 C CA . ASP A 1 85 ? -13.398 10.286 -3.383 1.00 97.25 85 ASP A CA 1
ATOM 640 C C . ASP A 1 85 ? -12.493 11.492 -3.652 1.00 97.25 85 ASP A C 1
ATOM 642 O O . ASP A 1 85 ? -12.198 11.779 -4.814 1.00 97.25 85 ASP A O 1
ATOM 646 N N . SER A 1 86 ? -11.921 12.095 -2.604 1.00 95.81 86 SER A N 1
ATOM 647 C CA . SER A 1 86 ? -10.933 13.181 -2.724 1.00 95.81 86 SER A CA 1
ATOM 648 C C . SER A 1 86 ? -9.654 12.764 -3.472 1.00 95.81 86 SER A C 1
ATOM 650 O O . SER A 1 86 ? -8.974 13.594 -4.079 1.00 95.81 86 SER A O 1
ATOM 652 N N . HIS A 1 87 ? -9.328 11.467 -3.477 1.00 94.94 87 HIS A N 1
ATOM 653 C CA . HIS A 1 87 ? -8.125 10.925 -4.121 1.00 94.94 87 HIS A CA 1
ATOM 654 C C . HIS A 1 87 ? -8.420 9.939 -5.257 1.00 94.94 87 HIS A C 1
ATOM 656 O O . HIS A 1 87 ? -7.507 9.284 -5.760 1.00 94.94 87 HIS A O 1
ATOM 662 N N . ARG A 1 88 ? -9.678 9.849 -5.704 1.00 93.81 88 ARG A N 1
ATOM 663 C CA . ARG A 1 88 ? -10.169 8.802 -6.610 1.00 93.81 88 ARG A CA 1
ATOM 664 C C . ARG A 1 88 ? -9.327 8.625 -7.873 1.00 93.81 88 ARG A C 1
ATOM 666 O O . ARG A 1 88 ? -8.977 7.496 -8.207 1.00 93.81 88 ARG A O 1
ATOM 673 N N . SER A 1 89 ? -8.980 9.717 -8.556 1.00 92.06 89 SER A N 1
ATOM 674 C CA . SER A 1 89 ? -8.191 9.685 -9.801 1.00 92.06 89 SER A CA 1
ATOM 675 C C . SER A 1 89 ? -6.813 9.044 -9.626 1.00 92.06 89 SER A C 1
ATOM 677 O O . SER A 1 89 ? -6.273 8.464 -10.557 1.00 92.06 89 SER A O 1
ATOM 679 N N . ARG A 1 90 ? -6.254 9.087 -8.414 1.00 95.25 90 ARG A N 1
ATOM 680 C CA . ARG A 1 90 ? -4.914 8.579 -8.101 1.00 95.25 90 ARG A CA 1
ATOM 681 C C . ARG A 1 90 ? -4.928 7.161 -7.536 1.00 95.25 90 ARG A C 1
ATOM 683 O O . ARG A 1 90 ? -3.861 6.638 -7.241 1.00 95.25 90 ARG A O 1
ATOM 690 N N . LEU A 1 91 ? -6.100 6.534 -7.389 1.00 95.88 91 LEU A N 1
ATOM 691 C CA . LEU A 1 91 ? -6.270 5.177 -6.847 1.00 95.88 91 LEU A CA 1
ATOM 692 C C . LEU A 1 91 ? -6.523 4.107 -7.924 1.00 95.88 91 LEU A C 1
ATOM 694 O O . LEU A 1 91 ? -6.654 2.927 -7.597 1.00 95.88 91 LEU A O 1
ATOM 698 N N . PHE A 1 92 ? -6.572 4.482 -9.206 1.00 96.12 92 PHE A N 1
ATOM 699 C CA . PHE A 1 92 ? -6.698 3.527 -10.308 1.00 96.12 92 PHE A CA 1
ATOM 700 C C . PHE A 1 92 ? -5.329 3.013 -10.758 1.00 96.12 92 PHE A C 1
ATOM 702 O O . PHE A 1 92 ? -4.430 3.789 -11.076 1.00 96.12 92 PHE A O 1
ATOM 709 N N . LEU A 1 93 ? -5.179 1.687 -10.849 1.00 96.50 93 LEU A N 1
ATOM 710 C CA . LEU A 1 93 ? -3.923 1.045 -11.262 1.00 96.50 93 LEU A CA 1
ATOM 711 C C . LEU A 1 93 ? -3.473 1.454 -12.675 1.00 96.50 93 LEU A C 1
ATOM 713 O O . LEU A 1 93 ? -2.276 1.529 -12.936 1.00 96.50 93 LEU A O 1
ATOM 717 N N . PHE A 1 94 ? -4.428 1.736 -13.561 1.00 96.50 94 PHE A N 1
ATOM 718 C CA . PHE A 1 94 ? -4.195 2.087 -14.963 1.00 96.50 94 PHE A CA 1
ATOM 719 C C . PHE A 1 94 ? -4.752 3.473 -15.316 1.00 96.50 94 PHE A C 1
ATOM 721 O O . PHE A 1 94 ? -5.227 3.674 -16.432 1.00 96.50 94 PHE A O 1
ATOM 728 N N . ASP A 1 95 ? -4.748 4.416 -14.367 1.00 95.94 95 ASP A N 1
ATOM 729 C CA . ASP A 1 95 ? -5.087 5.804 -14.696 1.00 95.94 95 ASP A CA 1
ATOM 730 C C . ASP A 1 95 ? -4.129 6.333 -15.784 1.00 95.94 95 ASP A C 1
ATOM 732 O O . ASP A 1 95 ? -2.915 6.133 -15.667 1.00 95.94 95 ASP A O 1
ATOM 736 N N . PRO A 1 96 ? -4.634 6.991 -16.843 1.00 92.25 96 PRO A N 1
ATOM 737 C CA . PRO A 1 96 ? -3.800 7.434 -17.957 1.00 92.25 96 PRO A CA 1
ATOM 738 C C . PRO A 1 96 ? -2.816 8.546 -17.575 1.00 92.25 96 PRO A C 1
ATOM 740 O O . PRO A 1 96 ? -1.805 8.712 -18.252 1.00 92.25 96 PRO A O 1
ATOM 743 N N . GLN A 1 97 ? -3.097 9.318 -16.521 1.00 92.88 97 GLN A N 1
ATOM 744 C CA . GLN A 1 97 ? -2.257 10.439 -16.098 1.00 92.88 97 GLN A CA 1
ATOM 745 C C . GLN A 1 97 ? -1.481 10.126 -14.820 1.00 92.88 97 GLN A C 1
ATOM 747 O O . GLN A 1 97 ? -0.325 10.524 -14.686 1.00 92.88 97 GLN A O 1
ATOM 752 N N . ARG A 1 98 ? -2.111 9.450 -13.857 1.00 94.44 98 ARG A N 1
ATOM 753 C CA . ARG A 1 98 ? -1.591 9.210 -12.505 1.00 94.44 98 ARG A CA 1
ATOM 754 C C . ARG A 1 98 ? -1.857 7.774 -12.048 1.00 94.44 98 ARG A C 1
ATOM 756 O O . ARG A 1 98 ? -2.587 7.569 -11.076 1.00 94.44 98 ARG A O 1
ATOM 763 N N . PRO A 1 99 ? -1.253 6.776 -12.719 1.00 96.69 99 PRO A N 1
ATOM 764 C CA . PRO A 1 99 ? -1.443 5.377 -12.363 1.00 96.69 99 PRO A CA 1
ATOM 765 C C . PRO A 1 99 ? -0.983 5.121 -10.923 1.00 96.69 99 PRO A C 1
ATOM 767 O O . PRO A 1 99 ? 0.088 5.571 -10.503 1.00 96.69 99 PRO A O 1
ATOM 770 N N . PHE A 1 100 ? -1.800 4.399 -10.156 1.00 97.38 100 PHE A N 1
ATOM 771 C CA . PHE A 1 100 ? -1.568 4.166 -8.732 1.00 97.38 100 PHE A CA 1
ATOM 772 C C . PHE A 1 100 ? -0.181 3.560 -8.487 1.00 97.38 100 PHE A C 1
ATOM 774 O O . PHE A 1 100 ? 0.157 2.511 -9.042 1.00 97.38 100 PHE A O 1
ATOM 781 N N . LEU A 1 101 ? 0.607 4.238 -7.641 1.00 95.75 101 LEU A N 1
ATOM 782 C CA . LEU A 1 101 ? 1.968 3.858 -7.237 1.00 95.75 101 LEU A CA 1
ATOM 783 C C . LEU A 1 101 ? 2.955 3.613 -8.394 1.00 95.75 101 LEU A C 1
ATOM 785 O O . LEU A 1 101 ? 3.929 2.875 -8.238 1.00 95.75 101 LEU A O 1
ATOM 789 N N . GLN A 1 102 ? 2.725 4.236 -9.547 1.00 96.31 102 GLN A N 1
ATOM 790 C CA . GLN A 1 102 ? 3.579 4.130 -10.728 1.00 96.31 102 GLN A CA 1
ATOM 791 C C . GLN A 1 102 ? 4.014 5.524 -11.201 1.00 96.31 102 GLN A C 1
ATOM 793 O O . GLN A 1 102 ? 3.339 6.520 -10.948 1.00 96.31 102 GLN A O 1
ATOM 798 N N . ASP A 1 103 ? 5.158 5.604 -11.888 1.00 95.56 103 ASP A N 1
ATOM 799 C CA . ASP A 1 103 ? 5.631 6.848 -12.508 1.00 95.56 103 ASP A CA 1
ATOM 800 C C . ASP A 1 103 ? 5.244 6.851 -14.001 1.00 95.56 103 ASP A C 1
ATOM 802 O O . ASP A 1 103 ? 5.859 6.115 -14.783 1.00 95.56 103 ASP A O 1
ATOM 806 N N . PRO A 1 104 ? 4.249 7.659 -14.421 1.00 95.06 104 PRO A N 1
ATOM 807 C CA . PRO A 1 104 ? 3.751 7.667 -15.801 1.00 95.06 104 PRO A CA 1
ATOM 808 C C . PRO A 1 104 ? 4.826 8.092 -16.814 1.00 95.06 104 PRO A C 1
ATOM 810 O O . PRO A 1 104 ? 4.790 7.670 -17.971 1.00 95.06 104 PRO A O 1
ATOM 813 N N . ARG A 1 105 ? 5.831 8.865 -16.372 1.00 95.19 105 ARG A N 1
ATOM 814 C CA . ARG A 1 105 ? 6.919 9.379 -17.221 1.00 95.19 105 ARG A CA 1
ATOM 815 C C . ARG A 1 105 ? 7.853 8.271 -17.707 1.00 95.19 105 ARG A C 1
ATOM 817 O O . ARG A 1 105 ? 8.583 8.468 -18.676 1.00 95.19 105 ARG A O 1
ATOM 824 N N . LEU A 1 106 ? 7.855 7.101 -17.058 1.00 94.25 106 LEU A N 1
ATOM 825 C CA . LEU A 1 106 ? 8.732 5.987 -17.437 1.00 94.25 106 LEU A CA 1
ATOM 826 C C . LEU A 1 106 ? 8.438 5.440 -18.835 1.00 94.25 106 LEU A C 1
ATOM 828 O O . LEU A 1 106 ? 9.354 4.897 -19.449 1.00 94.25 106 LEU A O 1
ATOM 832 N N . THR A 1 107 ? 7.215 5.619 -19.344 1.00 91.44 107 THR A N 1
ATOM 833 C CA . THR A 1 107 ? 6.830 5.221 -20.707 1.00 91.44 107 THR A CA 1
ATOM 834 C C . THR A 1 107 ? 7.683 5.915 -21.769 1.00 91.44 107 THR A C 1
ATOM 836 O O . THR A 1 107 ? 8.038 5.294 -22.766 1.00 91.44 107 THR A O 1
ATOM 839 N N . GLU A 1 108 ? 8.045 7.178 -21.540 1.00 92.00 108 GLU A N 1
ATOM 840 C CA . GLU A 1 108 ? 8.859 7.983 -22.459 1.00 92.00 108 GLU A CA 1
ATOM 841 C C . GLU A 1 108 ? 10.341 7.969 -22.067 1.00 92.00 108 GLU A C 1
ATOM 843 O O . GLU A 1 108 ? 11.228 7.938 -22.916 1.00 92.00 108 GLU A O 1
ATOM 848 N N . GLN A 1 109 ? 10.627 7.964 -20.763 1.00 93.94 109 GLN A N 1
ATOM 849 C CA . GLN A 1 109 ? 11.985 8.112 -20.235 1.00 93.94 109 GLN A CA 1
ATOM 850 C C . GLN A 1 109 ? 12.786 6.804 -20.203 1.00 93.94 109 GLN A C 1
ATOM 852 O O . GLN A 1 109 ? 13.972 6.829 -19.871 1.00 93.94 109 GLN A O 1
ATOM 857 N N . SER A 1 110 ? 12.171 5.662 -20.526 1.00 91.44 110 SER A N 1
ATOM 858 C CA . SER A 1 110 ? 12.843 4.358 -20.567 1.00 91.44 110 SER A CA 1
ATOM 859 C C . SER A 1 110 ? 12.683 3.720 -21.953 1.00 91.44 110 SER A C 1
ATOM 861 O O . SER A 1 110 ? 11.580 3.315 -22.311 1.00 91.44 110 SER A O 1
ATOM 863 N N . PRO A 1 111 ? 13.764 3.554 -22.737 1.00 81.19 111 PRO A N 1
ATOM 864 C CA . PRO A 1 111 ? 13.679 3.051 -24.115 1.00 81.19 111 PRO A CA 1
ATOM 865 C C . PRO A 1 111 ? 13.375 1.546 -24.212 1.00 81.19 111 PRO A C 1
ATOM 867 O O . PRO A 1 111 ? 13.187 1.016 -25.301 1.00 81.19 111 PRO A O 1
ATOM 870 N N . SER A 1 112 ? 13.370 0.830 -23.086 1.00 88.75 112 SER A N 1
ATOM 871 C CA . SER A 1 112 ? 13.127 -0.613 -23.023 1.00 88.75 112 SER A CA 1
ATOM 872 C C . SER A 1 112 ? 12.214 -0.940 -21.847 1.00 88.75 112 SER A C 1
ATOM 874 O O . SER A 1 112 ? 12.106 -0.166 -20.897 1.00 88.75 112 SER A O 1
ATOM 876 N N . ARG A 1 113 ? 11.535 -2.088 -21.918 1.00 90.56 113 ARG A N 1
ATOM 877 C CA . ARG A 1 113 ? 10.635 -2.569 -20.866 1.00 90.56 113 ARG A CA 1
ATOM 878 C C . ARG A 1 113 ? 11.321 -3.669 -20.069 1.00 90.56 113 ARG A C 1
ATOM 880 O O . ARG A 1 113 ? 11.907 -4.575 -20.644 1.00 90.56 113 ARG A O 1
ATOM 887 N N . SER A 1 114 ? 11.167 -3.625 -18.749 1.00 91.56 114 SER A N 1
ATOM 888 C CA . SER A 1 114 ? 11.673 -4.654 -17.828 1.00 91.56 114 SER A CA 1
ATOM 889 C C . SER A 1 114 ? 11.030 -6.035 -18.005 1.00 91.56 114 SER A C 1
ATOM 891 O O . SER A 1 114 ? 11.584 -7.018 -17.525 1.00 91.56 114 SER A O 1
ATOM 893 N N . GLY A 1 115 ? 9.853 -6.103 -18.634 1.00 92.44 115 GLY A N 1
ATOM 894 C CA . GLY A 1 115 ? 9.070 -7.329 -18.760 1.00 92.44 115 GLY A CA 1
ATOM 895 C C . GLY A 1 115 ? 8.300 -7.693 -17.486 1.00 92.44 115 GLY A C 1
ATOM 896 O O . GLY A 1 115 ? 8.650 -7.306 -16.370 1.00 92.44 115 GLY A O 1
ATOM 897 N N . VAL A 1 116 ? 7.218 -8.450 -17.663 1.00 94.00 116 VAL A N 1
ATOM 898 C CA . VAL A 1 116 ? 6.316 -8.843 -16.571 1.00 94.00 116 VAL A CA 1
ATOM 899 C C . VAL A 1 116 ? 6.959 -9.848 -15.608 1.00 94.00 116 VAL A C 1
ATOM 901 O O . VAL A 1 116 ? 6.690 -9.822 -14.410 1.00 94.00 116 VAL A O 1
ATOM 904 N N . ASN A 1 117 ? 7.873 -10.687 -16.098 1.00 93.44 117 ASN A N 1
ATOM 905 C CA . ASN A 1 117 ? 8.568 -11.662 -15.262 1.00 93.44 117 ASN A CA 1
ATOM 906 C C . ASN A 1 117 ? 9.455 -10.989 -14.207 1.00 93.44 117 ASN A C 1
ATOM 908 O O . ASN A 1 117 ? 9.560 -11.494 -13.098 1.00 93.44 117 ASN A O 1
ATOM 912 N N . LYS A 1 118 ? 10.009 -9.803 -14.502 1.00 93.19 118 LYS A N 1
ATOM 913 C CA . LYS A 1 118 ? 10.784 -9.022 -13.528 1.00 93.19 118 LYS A CA 1
ATOM 914 C C . LYS A 1 118 ? 9.913 -8.395 -12.432 1.00 93.19 118 LYS A C 1
ATOM 916 O O . LYS A 1 118 ? 10.404 -8.146 -11.335 1.00 93.19 118 LYS A O 1
ATOM 921 N N . LEU A 1 119 ? 8.630 -8.136 -12.708 1.00 94.94 119 LEU A N 1
ATOM 922 C CA . LEU A 1 119 ? 7.667 -7.659 -11.707 1.00 94.94 119 LEU A CA 1
ATOM 923 C C . LEU A 1 119 ? 7.325 -8.778 -10.713 1.00 94.94 119 LEU A C 1
ATOM 925 O O . LEU A 1 119 ? 7.310 -8.551 -9.501 1.00 94.94 119 LEU A O 1
ATOM 929 N N . VAL A 1 120 ? 7.088 -9.991 -11.215 1.00 94.12 120 VAL A N 1
ATOM 930 C CA . VAL A 1 120 ? 6.687 -11.138 -10.397 1.00 94.12 120 VAL A CA 1
ATOM 931 C C . VAL A 1 120 ? 7.874 -11.696 -9.621 1.00 94.12 120 VAL A C 1
ATOM 933 O O . VAL A 1 120 ? 8.743 -12.355 -10.174 1.00 94.12 120 VAL A O 1
ATOM 936 N N . MET A 1 121 ? 7.854 -11.507 -8.302 1.00 89.31 121 MET A N 1
ATOM 937 C CA . MET A 1 121 ? 8.919 -11.920 -7.370 1.00 89.31 121 MET A CA 1
ATOM 938 C C . MET A 1 121 ? 9.410 -13.370 -7.533 1.00 89.31 121 MET A C 1
ATOM 940 O O . MET A 1 121 ? 10.566 -13.650 -7.235 1.00 89.31 121 MET A O 1
ATOM 944 N N . ALA A 1 122 ? 8.538 -14.288 -7.958 1.00 88.00 122 ALA A N 1
ATOM 945 C CA . ALA A 1 122 ? 8.843 -15.713 -8.077 1.00 88.00 122 ALA A CA 1
ATOM 946 C C . ALA A 1 122 ? 9.175 -16.175 -9.508 1.00 88.00 122 ALA A C 1
ATOM 948 O O . ALA A 1 122 ? 9.487 -17.349 -9.692 1.00 88.00 122 ALA A O 1
ATOM 949 N N . ARG A 1 123 ? 9.085 -15.302 -10.524 1.00 91.50 123 ARG A N 1
ATOM 950 C CA . ARG A 1 123 ? 9.390 -15.685 -11.909 1.00 91.50 123 ARG A CA 1
ATOM 951 C C . ARG A 1 123 ? 10.869 -15.434 -12.226 1.00 91.50 123 ARG A C 1
ATOM 953 O O . ARG A 1 123 ? 11.423 -14.420 -11.800 1.00 91.50 123 ARG A O 1
ATOM 960 N N . PRO A 1 124 ? 11.522 -16.332 -12.982 1.00 88.81 124 PRO A N 1
ATOM 961 C CA . PRO A 1 124 ? 12.829 -16.043 -13.557 1.00 88.81 124 PRO A CA 1
ATOM 962 C C . PRO A 1 124 ? 12.703 -14.920 -14.596 1.00 88.81 124 PRO A C 1
ATOM 964 O O . PRO A 1 124 ? 11.712 -14.845 -15.315 1.00 88.81 124 PRO A O 1
ATOM 967 N N . SER A 1 125 ? 13.708 -14.049 -14.672 1.00 88.25 125 SER A N 1
ATOM 968 C CA . SER A 1 125 ? 13.791 -12.960 -15.653 1.00 88.25 125 SER A CA 1
ATOM 969 C C . SER A 1 125 ? 15.245 -12.733 -16.057 1.00 88.25 125 SER A C 1
ATOM 971 O O . SER A 1 125 ? 16.127 -12.793 -15.191 1.00 88.25 125 SER A O 1
ATOM 973 N N . GLY A 1 126 ? 15.498 -12.407 -17.321 1.00 85.56 126 GLY A N 1
ATOM 974 C CA . GLY A 1 126 ? 16.841 -12.225 -17.864 1.00 85.56 126 GLY A CA 1
ATOM 975 C C . GLY A 1 126 ? 17.699 -13.479 -17.691 1.00 85.56 126 GLY A C 1
ATOM 976 O O . GLY A 1 126 ? 17.291 -14.579 -18.043 1.00 85.56 126 GLY A O 1
ATOM 977 N N . ASN A 1 127 ? 18.882 -13.320 -17.093 1.00 83.69 127 ASN A N 1
ATOM 978 C CA . ASN A 1 127 ? 19.849 -14.412 -16.922 1.00 83.69 127 ASN A CA 1
ATOM 979 C C . ASN A 1 127 ? 19.565 -15.323 -15.713 1.00 83.69 127 ASN A C 1
ATOM 981 O O . ASN A 1 127 ? 20.397 -16.169 -15.382 1.00 83.69 127 ASN A O 1
ATOM 985 N N . ASN A 1 128 ? 18.439 -15.145 -15.013 1.00 84.31 128 ASN A N 1
ATOM 986 C CA . ASN A 1 128 ? 18.111 -16.000 -13.877 1.00 84.31 128 ASN A CA 1
ATOM 987 C C . ASN A 1 128 ? 17.731 -17.412 -14.359 1.00 84.31 128 ASN A C 1
ATOM 989 O O . ASN A 1 128 ? 16.877 -17.542 -15.237 1.00 84.31 128 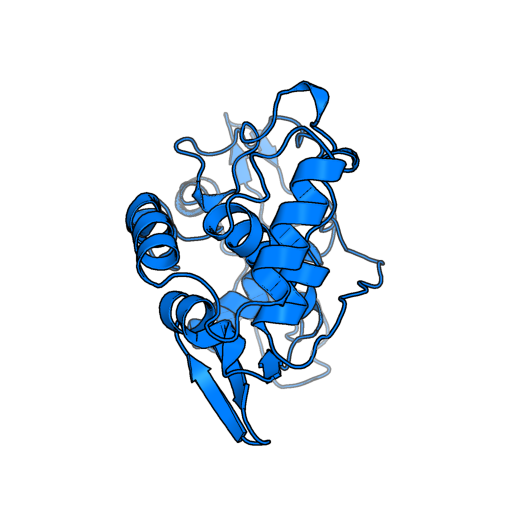ASN A O 1
ATOM 993 N N . PRO A 1 129 ? 18.297 -18.474 -13.762 1.00 83.50 129 PRO A N 1
ATOM 994 C CA . PRO A 1 129 ? 17.924 -19.846 -14.089 1.00 83.50 129 PRO A CA 1
ATOM 995 C C . PRO A 1 129 ? 16.446 -20.126 -13.782 1.00 83.50 129 PRO A C 1
ATOM 997 O O . PRO A 1 129 ? 15.888 -19.671 -12.779 1.00 83.50 129 PRO A O 1
ATOM 1000 N N . VAL A 1 130 ? 15.821 -20.922 -14.646 1.00 83.81 130 VAL A N 1
ATOM 1001 C CA . VAL A 1 130 ? 14.416 -21.329 -14.540 1.00 83.81 130 VAL A CA 1
ATOM 1002 C C . VAL A 1 130 ? 14.311 -22.525 -13.591 1.00 83.81 130 VAL A C 1
ATOM 1004 O O . VAL A 1 130 ? 14.426 -23.673 -14.008 1.00 83.81 130 VAL A O 1
ATOM 1007 N N . PHE A 1 131 ? 14.148 -22.255 -12.294 1.00 77.88 131 PHE A N 1
ATOM 1008 C CA . PHE A 1 131 ? 14.016 -23.307 -11.275 1.00 77.88 131 PHE A CA 1
ATOM 1009 C C . PHE A 1 131 ? 12.566 -23.709 -10.990 1.00 77.88 131 PHE A C 1
ATOM 1011 O O . PHE A 1 131 ? 12.281 -24.888 -10.801 1.00 77.88 131 PHE A O 1
ATOM 1018 N N . LEU A 1 132 ? 11.653 -22.736 -10.923 1.00 75.31 132 LEU A N 1
ATOM 1019 C CA . LEU A 1 132 ? 10.251 -22.947 -10.563 1.00 75.31 132 LEU A CA 1
ATOM 1020 C C . LEU A 1 132 ? 9.352 -22.400 -11.680 1.00 75.31 132 LEU A C 1
ATOM 1022 O O . LEU A 1 132 ? 9.324 -21.195 -11.932 1.00 75.31 132 LEU A O 1
ATOM 1026 N N . GLY A 1 133 ? 8.613 -23.295 -12.340 1.00 77.88 133 GLY A N 1
ATOM 1027 C CA . GLY A 1 133 ? 7.751 -22.975 -13.482 1.00 77.88 133 GLY A CA 1
ATOM 1028 C C . GLY A 1 133 ? 8.497 -22.884 -14.818 1.00 77.88 133 GLY A C 1
ATOM 1029 O O . GLY A 1 133 ? 9.710 -23.047 -14.881 1.00 77.88 133 GLY A O 1
ATOM 1030 N N . HIS A 1 134 ? 7.756 -22.620 -15.896 1.00 82.56 134 HIS A N 1
ATOM 1031 C CA . HIS A 1 134 ? 8.279 -22.511 -17.266 1.00 82.56 134 HIS A CA 1
ATOM 1032 C C . HIS A 1 134 ? 7.991 -21.122 -17.849 1.00 82.56 134 HIS A C 1
ATOM 1034 O O . HIS A 1 134 ? 7.335 -20.987 -18.877 1.00 82.56 134 HIS A O 1
ATOM 1040 N N . PHE A 1 135 ? 8.432 -20.075 -17.149 1.00 86.75 135 PHE A N 1
ATOM 1041 C CA . PHE A 1 135 ? 8.304 -18.699 -17.627 1.00 86.75 135 PHE A CA 1
ATOM 1042 C C . PHE A 1 135 ? 9.570 -18.289 -18.376 1.00 86.75 135 PHE A C 1
ATOM 1044 O O . PHE A 1 135 ? 10.676 -18.500 -17.879 1.00 86.75 135 PHE A O 1
ATOM 1051 N N . THR A 1 136 ? 9.401 -17.688 -19.551 1.00 85.88 136 THR A N 1
ATOM 1052 C CA . THR A 1 136 ? 10.488 -17.120 -20.357 1.00 85.88 136 THR A CA 1
ATOM 1053 C C . THR A 1 136 ? 10.136 -15.694 -20.767 1.00 85.88 136 THR A C 1
ATOM 1055 O O . THR A 1 136 ? 8.962 -15.310 -20.786 1.00 85.88 136 THR A O 1
ATOM 1058 N N . ASP A 1 137 ? 11.153 -14.886 -21.064 1.00 86.31 137 ASP A N 1
ATOM 1059 C CA . ASP A 1 137 ? 10.942 -13.494 -21.477 1.00 86.31 137 ASP A CA 1
ATOM 1060 C C . ASP A 1 137 ? 10.435 -13.386 -22.926 1.00 86.31 137 ASP A C 1
ATOM 1062 O O . ASP A 1 137 ? 9.746 -12.420 -23.249 1.00 86.31 137 ASP A O 1
ATOM 1066 N N . ASP A 1 138 ? 10.684 -14.404 -23.759 1.00 87.25 138 AS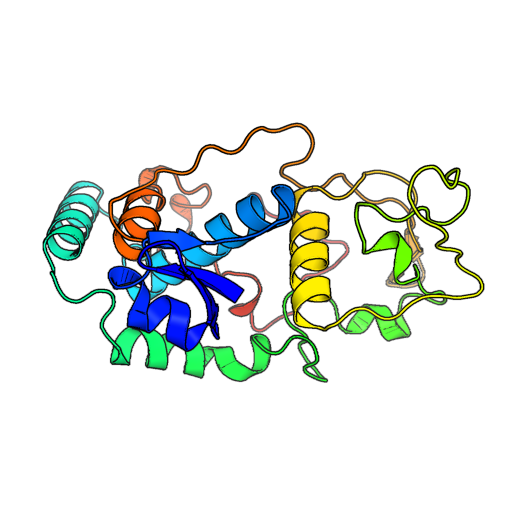P A N 1
ATOM 1067 C CA . ASP A 1 138 ? 10.199 -14.476 -25.147 1.00 87.25 138 ASP A CA 1
ATOM 1068 C C . ASP A 1 138 ? 8.694 -14.785 -25.248 1.00 87.25 138 ASP A C 1
ATOM 1070 O O . ASP A 1 138 ? 8.053 -14.453 -26.245 1.00 87.25 138 ASP A O 1
ATOM 1074 N N . ALA A 1 139 ? 8.112 -15.406 -24.216 1.00 88.19 139 ALA A N 1
ATOM 1075 C CA . ALA A 1 139 ? 6.694 -15.760 -24.152 1.00 88.19 139 ALA A CA 1
ATOM 1076 C C . ALA A 1 139 ? 6.076 -15.307 -22.812 1.00 88.19 139 ALA A C 1
ATOM 1078 O O . ALA A 1 139 ? 5.737 -16.136 -21.960 1.00 88.19 139 ALA A O 1
ATOM 1079 N N . PRO A 1 140 ? 5.940 -13.984 -22.584 1.00 88.81 140 PRO A N 1
ATOM 1080 C CA . PRO A 1 140 ? 5.473 -13.460 -21.309 1.00 88.81 140 PRO A CA 1
ATOM 1081 C C . PRO A 1 140 ? 4.000 -13.806 -21.069 1.00 88.81 140 PRO A C 1
ATOM 1083 O O . PRO A 1 140 ? 3.120 -13.459 -21.856 1.00 88.81 140 PRO A O 1
ATOM 1086 N N . VAL A 1 141 ? 3.717 -14.435 -19.928 1.00 91.88 141 VAL A N 1
ATOM 1087 C CA . VAL A 1 141 ? 2.345 -14.739 -19.496 1.00 91.88 141 VAL A CA 1
ATOM 1088 C C . VAL A 1 141 ? 1.764 -13.524 -18.760 1.00 91.88 141 VAL A C 1
ATOM 1090 O O . VAL A 1 141 ? 2.356 -13.109 -17.752 1.00 91.88 141 VAL A O 1
ATOM 1093 N N . PRO A 1 142 ? 0.629 -12.952 -19.213 1.00 92.19 142 PRO A N 1
ATOM 1094 C CA . PRO A 1 142 ? 0.012 -11.801 -18.557 1.00 92.19 142 PRO A CA 1
ATOM 1095 C C . PRO A 1 142 ? -0.428 -12.138 -17.125 1.00 92.19 142 PRO A C 1
ATOM 1097 O O . PRO A 1 142 ? -0.668 -13.301 -16.798 1.00 92.19 142 PRO A O 1
ATOM 1100 N N . LEU A 1 143 ? -0.528 -11.118 -16.268 1.00 93.25 143 LEU A N 1
ATOM 1101 C CA . LEU A 1 143 ? -1.093 -11.256 -14.923 1.00 93.25 143 LEU A CA 1
ATOM 1102 C C . LEU A 1 143 ? -2.444 -10.551 -14.825 1.00 93.25 143 LEU A C 1
ATOM 1104 O O . LEU A 1 143 ? -2.580 -9.445 -15.361 1.00 93.25 143 LEU A O 1
ATOM 1108 N N . PRO A 1 144 ? -3.396 -11.128 -14.075 1.00 94.56 144 PRO A N 1
ATOM 1109 C CA . PRO A 1 144 ? -4.563 -10.396 -13.612 1.00 94.56 144 PRO A CA 1
ATOM 1110 C C . PRO A 1 144 ? -4.145 -9.122 -12.848 1.00 94.56 144 PRO A C 1
ATOM 1112 O O . PRO A 1 144 ? -3.169 -9.159 -12.085 1.00 94.56 144 PRO A O 1
ATOM 1115 N N . PRO A 1 145 ? -4.850 -7.988 -13.018 1.00 95.12 145 PRO A N 1
ATOM 1116 C CA . PRO A 1 145 ? -4.517 -6.724 -12.354 1.00 95.12 145 PRO A CA 1
ATOM 1117 C C . PRO A 1 145 ? -4.389 -6.822 -10.828 1.00 95.12 145 PRO A C 1
ATOM 1119 O O . PRO A 1 145 ? -3.523 -6.185 -10.227 1.00 95.12 145 PRO A O 1
ATOM 1122 N N . GLU A 1 146 ? -5.228 -7.635 -10.193 1.00 93.00 146 GLU A N 1
ATOM 1123 C CA . GLU A 1 146 ? -5.226 -7.875 -8.755 1.00 93.00 146 GLU A CA 1
ATOM 1124 C C . GLU A 1 146 ? -3.939 -8.554 -8.270 1.00 93.00 146 GLU A C 1
ATOM 1126 O O . GLU A 1 146 ? -3.431 -8.198 -7.208 1.00 93.00 146 GLU A O 1
ATOM 1131 N N . GLU A 1 147 ? -3.368 -9.470 -9.056 1.00 94.50 147 GLU A N 1
ATOM 1132 C CA . GLU A 1 147 ? -2.081 -10.103 -8.759 1.00 94.50 147 GLU A CA 1
ATOM 1133 C C . GLU A 1 147 ? -0.919 -9.155 -9.065 1.00 94.50 147 GLU A C 1
ATOM 1135 O O . GLU A 1 147 ? 0.034 -9.049 -8.286 1.00 94.50 147 GLU A O 1
ATOM 1140 N N . ALA A 1 148 ? -1.017 -8.416 -10.175 1.00 96.12 148 ALA A N 1
ATOM 1141 C CA . ALA A 1 148 ? -0.025 -7.422 -10.563 1.00 96.12 148 ALA A CA 1
ATOM 1142 C C . ALA A 1 148 ? 0.145 -6.342 -9.483 1.00 96.12 148 ALA A C 1
ATOM 1144 O O . ALA A 1 148 ? 1.276 -5.980 -9.162 1.00 96.12 148 ALA A O 1
ATOM 1145 N N . LEU A 1 149 ? -0.950 -5.889 -8.860 1.00 96.31 149 LEU A N 1
ATOM 1146 C CA . LEU A 1 149 ? -0.910 -4.944 -7.743 1.00 96.31 149 LEU A CA 1
ATOM 1147 C C . LEU A 1 149 ? -0.122 -5.496 -6.544 1.00 96.31 149 LEU A C 1
ATOM 1149 O O . LEU A 1 149 ? 0.677 -4.774 -5.947 1.00 96.31 149 LEU A O 1
ATOM 1153 N N . LEU A 1 150 ? -0.305 -6.772 -6.190 1.00 96.31 150 LEU A N 1
ATOM 1154 C CA . LEU A 1 150 ? 0.428 -7.383 -5.076 1.00 96.31 150 LEU A CA 1
ATOM 1155 C C . LEU A 1 150 ? 1.928 -7.441 -5.362 1.00 96.31 150 LEU A C 1
ATOM 1157 O O . LEU A 1 150 ? 2.740 -7.099 -4.501 1.00 96.31 150 LEU A O 1
ATOM 1161 N N . HIS A 1 151 ? 2.306 -7.824 -6.580 1.00 97.31 151 HIS A N 1
ATOM 1162 C CA . HIS A 1 151 ? 3.706 -7.832 -6.986 1.00 97.31 151 HIS A CA 1
ATOM 1163 C C . HIS A 1 151 ? 4.301 -6.425 -7.086 1.00 97.31 151 HIS A C 1
ATOM 1165 O O . HIS A 1 151 ? 5.436 -6.232 -6.656 1.00 97.31 151 HIS A O 1
ATOM 1171 N N . LEU A 1 152 ? 3.535 -5.434 -7.549 1.00 97.62 152 LEU A N 1
ATOM 1172 C CA . LEU A 1 152 ? 3.936 -4.026 -7.536 1.00 97.62 152 LEU A CA 1
ATOM 1173 C C . LEU A 1 152 ? 4.263 -3.565 -6.111 1.00 97.62 152 LEU A C 1
ATOM 1175 O O . LEU A 1 152 ? 5.367 -3.087 -5.861 1.00 97.62 152 LEU A O 1
ATOM 1179 N N . ILE A 1 153 ? 3.351 -3.780 -5.157 1.00 97.56 153 ILE A N 1
ATOM 1180 C CA . ILE A 1 153 ? 3.566 -3.429 -3.744 1.00 97.56 153 ILE A CA 1
ATOM 1181 C C . ILE A 1 153 ? 4.790 -4.165 -3.185 1.00 97.56 153 ILE A C 1
ATOM 1183 O O . ILE A 1 153 ? 5.635 -3.559 -2.526 1.00 97.56 153 ILE A O 1
ATOM 1187 N N . ALA A 1 154 ? 4.927 -5.460 -3.475 1.00 97.50 154 ALA A N 1
ATOM 1188 C CA . ALA A 1 154 ? 6.081 -6.237 -3.041 1.00 97.50 154 ALA A CA 1
ATOM 1189 C C . ALA A 1 154 ? 7.400 -5.651 -3.572 1.00 97.50 154 ALA A C 1
ATOM 1191 O O . ALA A 1 154 ? 8.359 -5.543 -2.809 1.00 97.50 154 ALA A O 1
ATOM 1192 N N . GLN A 1 155 ? 7.462 -5.254 -4.847 1.00 96.62 155 GLN A N 1
ATOM 1193 C CA . GLN A 1 155 ? 8.665 -4.667 -5.448 1.00 96.62 155 GLN A CA 1
ATOM 1194 C C . GLN A 1 155 ? 8.990 -3.298 -4.849 1.00 96.62 155 GLN A C 1
ATOM 1196 O O . GLN A 1 155 ? 10.149 -3.038 -4.534 1.00 96.62 155 GLN A O 1
ATOM 1201 N N . LEU A 1 156 ? 7.982 -2.456 -4.614 1.00 95.81 156 LEU A N 1
ATOM 1202 C CA . LEU A 1 156 ? 8.178 -1.135 -4.010 1.00 95.81 156 LEU A CA 1
ATOM 1203 C C . LEU A 1 156 ? 8.800 -1.218 -2.609 1.00 95.81 156 LEU A C 1
ATOM 1205 O O . LEU A 1 156 ? 9.622 -0.377 -2.257 1.00 95.81 156 LEU A O 1
ATOM 1209 N N . TYR A 1 157 ? 8.453 -2.241 -1.821 1.00 96.38 157 TYR A N 1
ATOM 1210 C CA . TYR A 1 157 ? 8.960 -2.394 -0.454 1.00 96.38 157 TYR A CA 1
ATOM 1211 C C . TYR A 1 157 ? 10.198 -3.298 -0.327 1.00 96.38 157 TYR A C 1
ATOM 1213 O O . TYR A 1 157 ? 11.085 -3.000 0.473 1.00 96.38 157 TYR A O 1
ATOM 1221 N N . TYR A 1 158 ? 10.278 -4.391 -1.089 1.00 96.50 158 TYR A N 1
ATOM 1222 C CA . TYR A 1 158 ? 11.294 -5.449 -0.936 1.00 96.50 158 TYR A CA 1
ATOM 1223 C C . TYR A 1 158 ? 12.171 -5.659 -2.180 1.00 96.50 158 TYR A C 1
ATOM 1225 O O . TYR A 1 158 ? 13.028 -6.555 -2.187 1.00 96.50 158 TYR A O 1
ATOM 1233 N N . GLY A 1 159 ? 11.980 -4.842 -3.219 1.00 94.50 159 GLY A N 1
ATOM 1234 C CA . GLY A 1 159 ? 12.659 -4.963 -4.505 1.00 94.50 159 GLY A CA 1
ATOM 1235 C C . GLY A 1 159 ? 14.189 -5.031 -4.397 1.00 94.50 159 GLY A C 1
ATOM 1236 O O . GLY A 1 159 ? 14.787 -4.516 -3.441 1.00 94.50 159 GLY A O 1
ATOM 1237 N N . PRO A 1 160 ? 14.852 -5.720 -5.341 1.00 92.44 160 PRO A N 1
ATOM 1238 C CA . PRO A 1 160 ? 16.299 -5.870 -5.340 1.00 92.44 160 PRO A CA 1
ATOM 1239 C C . PRO A 1 160 ? 17.018 -4.554 -5.654 1.00 92.44 160 PRO A C 1
ATOM 1241 O O . PRO A 1 160 ? 16.540 -3.735 -6.428 1.00 92.44 160 PRO A O 1
ATOM 1244 N N . SER A 1 161 ? 18.210 -4.391 -5.080 1.00 92.50 161 SER A N 1
ATOM 1245 C CA . SER A 1 161 ? 19.175 -3.362 -5.476 1.00 92.50 161 SER A CA 1
ATOM 1246 C C . SER A 1 161 ? 20.014 -3.836 -6.664 1.00 92.50 161 SER A C 1
ATOM 1248 O O . SER A 1 161 ? 20.297 -5.033 -6.762 1.00 92.50 161 SER A O 1
ATOM 1250 N N . GLY A 1 162 ? 20.516 -2.915 -7.487 1.00 90.81 162 GLY A N 1
ATOM 1251 C CA . GLY A 1 162 ? 21.493 -3.218 -8.539 1.00 90.81 162 GLY A CA 1
ATOM 1252 C C . GLY A 1 162 ? 21.162 -2.575 -9.881 1.00 90.81 162 GLY A C 1
ATOM 1253 O O . GLY A 1 162 ? 20.538 -1.518 -9.929 1.00 90.81 162 GLY A O 1
ATOM 1254 N N . GLN A 1 163 ? 21.592 -3.212 -10.972 1.00 90.62 163 GLN A N 1
ATOM 1255 C CA . GLN A 1 163 ? 21.297 -2.746 -12.328 1.00 90.62 163 GLN A CA 1
ATOM 1256 C C . GLN A 1 163 ? 19.848 -3.065 -12.712 1.00 90.62 163 GLN A C 1
ATOM 1258 O O . GLN A 1 163 ? 19.382 -4.205 -12.620 1.00 90.62 163 GLN A O 1
ATOM 1263 N N . CYS A 1 164 ? 19.137 -2.054 -13.187 1.00 90.06 164 CYS A N 1
ATOM 1264 C CA . CYS A 1 164 ? 17.789 -2.144 -13.720 1.00 90.06 164 CYS A CA 1
ATOM 1265 C C . CYS A 1 164 ? 17.691 -1.462 -15.084 1.00 90.06 164 CYS A C 1
ATOM 1267 O O . CYS A 1 164 ? 18.663 -0.925 -15.613 1.00 90.06 164 CYS A O 1
ATOM 1269 N N . THR A 1 165 ? 16.501 -1.544 -15.676 1.00 92.12 165 THR A N 1
ATOM 1270 C CA . THR A 1 165 ? 16.181 -0.894 -16.944 1.00 92.12 165 THR A CA 1
ATOM 1271 C C . THR A 1 165 ? 16.458 0.603 -16.825 1.00 92.12 165 THR A C 1
ATOM 1273 O O . THR A 1 165 ? 15.856 1.243 -15.960 1.00 92.12 165 THR A O 1
ATOM 1276 N N . PRO A 1 166 ? 17.382 1.162 -17.625 1.00 93.19 166 PRO A N 1
ATOM 1277 C CA . PRO A 1 166 ? 17.808 2.530 -17.397 1.00 93.19 166 PRO A CA 1
ATOM 1278 C C . PRO A 1 166 ? 16.738 3.559 -17.750 1.00 93.19 166 PRO A C 1
ATOM 1280 O O . PRO A 1 166 ? 16.076 3.437 -18.781 1.00 93.19 166 PRO A O 1
ATOM 1283 N N . ARG A 1 167 ? 16.661 4.606 -16.930 1.00 94.50 167 ARG A N 1
ATOM 1284 C CA . ARG A 1 167 ? 15.862 5.814 -17.155 1.00 94.50 167 ARG A CA 1
ATOM 1285 C C . ARG A 1 167 ? 16.774 6.943 -17.628 1.00 94.50 167 ARG A C 1
ATOM 1287 O O . ARG A 1 167 ? 17.865 7.115 -17.081 1.00 94.50 167 ARG A O 1
ATOM 1294 N N . THR A 1 168 ? 16.326 7.729 -18.598 1.00 94.94 168 THR A N 1
ATOM 1295 C CA . THR A 1 168 ? 16.995 8.963 -19.021 1.00 94.94 168 THR A CA 1
ATOM 1296 C C . THR A 1 168 ? 16.255 10.170 -18.452 1.00 94.94 168 THR A C 1
ATOM 1298 O O . THR A 1 168 ? 15.070 10.350 -18.718 1.00 94.94 168 THR A O 1
ATOM 1301 N N . VAL A 1 169 ? 16.955 10.993 -17.672 1.00 92.81 169 VAL A N 1
ATOM 1302 C CA . VAL A 1 169 ? 16.445 12.247 -17.095 1.00 92.81 169 VAL A CA 1
ATOM 1303 C C . VAL A 1 169 ? 17.448 13.345 -17.422 1.00 92.81 169 VAL A C 1
ATOM 1305 O O . VAL A 1 169 ? 18.643 13.154 -17.204 1.00 92.81 169 VAL A O 1
ATOM 1308 N N . ASP A 1 170 ? 16.986 14.452 -18.004 1.00 91.00 170 ASP A N 1
ATOM 1309 C CA . ASP A 1 170 ? 17.818 15.603 -18.392 1.00 91.00 170 ASP A CA 1
ATOM 1310 C C . ASP A 1 170 ? 19.081 15.214 -19.184 1.00 9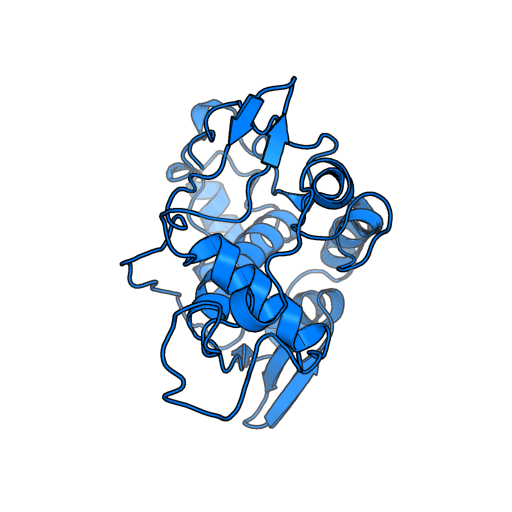1.00 170 ASP A C 1
ATOM 1312 O O . ASP A 1 170 ? 20.196 15.662 -18.918 1.00 91.00 170 ASP A O 1
ATOM 1316 N N . GLY A 1 171 ? 18.915 14.294 -20.142 1.00 90.88 171 GLY A N 1
ATOM 1317 C CA . GLY A 1 171 ? 19.994 13.789 -20.999 1.00 90.88 171 GLY A CA 1
ATOM 1318 C C . GLY A 1 171 ? 20.966 12.811 -20.324 1.00 90.88 171 GLY A C 1
ATOM 1319 O O . GLY A 1 171 ? 21.860 12.289 -20.989 1.00 90.88 171 GLY A O 1
ATOM 1320 N N . LYS A 1 172 ? 20.797 12.513 -19.031 1.00 92.19 172 LYS A N 1
ATOM 1321 C CA . LYS A 1 172 ? 21.641 11.576 -18.278 1.00 92.19 172 LYS A CA 1
ATOM 1322 C C . LYS A 1 172 ? 20.926 10.247 -18.067 1.00 92.19 172 LYS A C 1
ATOM 1324 O O . LYS A 1 172 ? 19.760 10.202 -17.686 1.00 92.19 172 LYS A O 1
ATOM 1329 N N . ARG A 1 173 ? 21.644 9.148 -18.311 1.00 93.25 173 ARG A N 1
ATOM 1330 C CA . ARG A 1 173 ? 21.128 7.777 -18.202 1.00 93.25 173 ARG A CA 1
ATOM 1331 C C . ARG A 1 173 ? 21.495 7.167 -16.850 1.00 93.25 173 ARG A C 1
ATOM 1333 O O . ARG A 1 173 ? 22.671 7.081 -16.511 1.00 93.25 173 ARG A O 1
ATOM 1340 N N . TYR A 1 174 ? 20.496 6.665 -16.132 1.00 92.44 174 TYR A N 1
ATOM 1341 C CA . TYR A 1 174 ? 20.638 6.049 -14.813 1.00 92.44 174 TYR A CA 1
ATOM 1342 C C . TYR A 1 174 ? 20.099 4.619 -14.838 1.00 92.44 174 TYR A C 1
ATOM 1344 O O . TYR A 1 174 ? 18.927 4.409 -15.135 1.00 92.44 174 TYR A O 1
ATOM 1352 N N . GLY A 1 175 ? 20.954 3.636 -14.543 1.00 89.94 175 GLY A N 1
ATOM 1353 C CA . GLY A 1 175 ? 20.588 2.211 -14.470 1.00 89.94 175 GLY A CA 1
ATOM 1354 C C . GLY A 1 175 ? 20.659 1.606 -13.067 1.00 89.94 175 GLY A C 1
ATOM 1355 O O . GLY A 1 175 ? 20.193 0.490 -12.864 1.00 89.94 175 GLY A O 1
ATOM 1356 N N . ASN A 1 176 ? 21.213 2.327 -12.091 1.00 91.25 176 ASN A N 1
ATOM 1357 C CA . ASN A 1 176 ? 21.361 1.841 -10.720 1.00 91.25 176 ASN A CA 1
ATOM 1358 C C . ASN A 1 176 ? 20.098 2.110 -9.903 1.00 91.25 176 ASN A C 1
ATOM 1360 O O . ASN A 1 176 ? 19.607 3.236 -9.887 1.00 91.25 176 ASN A O 1
ATOM 1364 N N . VAL A 1 177 ? 19.627 1.100 -9.172 1.00 90.88 177 VAL A N 1
ATOM 1365 C CA . VAL A 1 177 ? 18.526 1.226 -8.213 1.00 90.88 177 VAL A CA 1
ATOM 1366 C C . VAL A 1 177 ? 18.958 0.788 -6.816 1.00 90.88 177 VAL A C 1
ATOM 1368 O O . VAL A 1 177 ? 19.716 -0.175 -6.644 1.00 90.88 177 VAL A O 1
ATOM 1371 N N . MET A 1 178 ? 18.457 1.499 -5.809 1.00 90.50 178 MET A N 1
ATOM 1372 C CA . MET A 1 178 ? 18.603 1.127 -4.404 1.00 90.50 178 MET A CA 1
ATOM 1373 C C . MET A 1 178 ? 17.645 -0.013 -4.048 1.00 90.50 178 MET A C 1
ATOM 1375 O O . MET A 1 178 ? 16.636 -0.230 -4.713 1.00 90.50 178 MET A O 1
ATOM 1379 N N . GLY A 1 179 ? 17.969 -0.764 -2.996 1.00 91.75 179 GLY A N 1
ATOM 1380 C CA . GLY A 1 179 ? 17.068 -1.802 -2.499 1.00 91.75 179 GLY A CA 1
ATOM 1381 C C . GLY A 1 179 ? 15.803 -1.188 -1.906 1.00 91.75 179 GLY A C 1
ATOM 1382 O O . GLY A 1 179 ? 15.850 -0.080 -1.372 1.00 91.75 179 GLY A O 1
ATOM 1383 N N . GLY A 1 180 ? 14.692 -1.923 -1.970 1.00 93.19 180 GLY A N 1
ATOM 1384 C CA . GLY A 1 180 ? 13.456 -1.506 -1.314 1.00 93.19 180 GLY A CA 1
ATOM 1385 C C . GLY A 1 180 ? 13.667 -1.261 0.191 1.00 93.19 180 GLY A C 1
ATOM 1386 O O . GLY A 1 180 ? 14.495 -1.938 0.811 1.00 93.19 180 GLY A O 1
ATOM 1387 N N . PRO A 1 181 ? 12.921 -0.324 0.800 1.00 93.38 181 PRO A N 1
ATOM 1388 C CA . PRO A 1 181 ? 13.157 0.139 2.169 1.00 93.38 181 PRO A CA 1
ATOM 1389 C C . PRO A 1 181 ? 13.023 -0.958 3.236 1.00 93.38 181 PRO A C 1
ATOM 1391 O O . PRO A 1 181 ? 13.589 -0.833 4.315 1.00 93.38 181 PRO A O 1
ATOM 1394 N N . LEU A 1 182 ? 12.294 -2.042 2.951 1.00 95.75 182 LEU A N 1
ATOM 1395 C CA . LEU A 1 182 ? 12.097 -3.167 3.872 1.00 95.75 182 LEU A CA 1
ATOM 1396 C C . LEU A 1 182 ? 12.918 -4.404 3.492 1.00 95.75 182 LEU A C 1
ATOM 1398 O O . LEU A 1 182 ? 12.777 -5.467 4.108 1.00 95.75 182 LEU A O 1
ATOM 1402 N N . ARG A 1 183 ? 13.798 -4.305 2.491 1.00 93.69 183 ARG A N 1
ATOM 1403 C CA . ARG A 1 183 ? 14.669 -5.413 2.093 1.00 93.69 183 ARG A CA 1
ATOM 1404 C C . ARG A 1 183 ? 15.538 -5.852 3.282 1.00 93.69 183 ARG A C 1
ATOM 1406 O O . ARG A 1 183 ? 16.165 -5.026 3.930 1.00 93.69 183 ARG A O 1
ATOM 1413 N N . ARG A 1 184 ? 15.614 -7.171 3.527 1.00 93.56 184 ARG A N 1
ATOM 1414 C CA . ARG A 1 184 ? 16.325 -7.798 4.670 1.00 93.56 184 ARG A CA 1
ATOM 1415 C C . ARG A 1 184 ? 15.752 -7.449 6.053 1.00 93.56 184 ARG A C 1
ATOM 1417 O O . ARG A 1 184 ? 16.476 -7.490 7.041 1.00 93.56 184 ARG A O 1
ATOM 1424 N N . THR A 1 185 ? 14.457 -7.156 6.137 1.00 95.88 185 THR A N 1
ATOM 1425 C CA . THR A 1 185 ? 13.767 -6.933 7.416 1.00 95.88 185 THR A CA 1
ATOM 1426 C C . THR A 1 185 ? 12.633 -7.932 7.626 1.00 95.88 185 THR A C 1
ATOM 1428 O O . THR A 1 185 ? 12.100 -8.500 6.671 1.00 95.88 185 THR A O 1
ATOM 1431 N N . ILE A 1 186 ? 12.255 -8.123 8.890 1.00 95.81 186 ILE A N 1
ATOM 1432 C CA . ILE A 1 186 ? 11.036 -8.827 9.289 1.00 95.81 186 ILE A CA 1
ATOM 1433 C C . ILE A 1 186 ? 10.045 -7.772 9.773 1.00 95.81 186 ILE A C 1
ATOM 1435 O O . ILE A 1 186 ? 10.397 -6.888 10.552 1.00 95.81 186 ILE A O 1
ATOM 1439 N N . SER A 1 187 ? 8.803 -7.855 9.306 1.00 95.00 187 SER A N 1
ATOM 1440 C CA . SER A 1 187 ? 7.742 -6.927 9.686 1.00 95.00 187 SER A CA 1
ATOM 1441 C C . SER A 1 187 ? 6.807 -7.551 10.717 1.00 95.00 187 SER A C 1
ATOM 1443 O O . SER A 1 187 ? 6.211 -8.594 10.449 1.00 95.00 187 SER A O 1
ATOM 1445 N N . PHE A 1 188 ? 6.615 -6.878 11.850 1.00 96.38 188 PHE A N 1
ATOM 1446 C CA . PHE A 1 188 ? 5.634 -7.260 12.863 1.00 96.38 188 PHE A CA 1
ATOM 1447 C C . PHE A 1 188 ? 4.393 -6.377 12.746 1.00 96.38 188 PHE A C 1
ATOM 1449 O O . PHE A 1 188 ? 4.498 -5.152 12.713 1.00 96.38 188 PHE A O 1
ATOM 1456 N N . HIS A 1 189 ? 3.225 -7.008 12.679 1.00 96.62 189 HIS A N 1
ATOM 1457 C CA . HIS A 1 189 ? 1.934 -6.346 12.535 1.00 96.62 189 HIS A CA 1
ATOM 1458 C C . HIS A 1 189 ? 0.999 -6.864 13.634 1.00 96.62 189 HIS A C 1
ATOM 1460 O O . HIS A 1 189 ? 0.841 -8.082 13.742 1.00 96.62 189 HIS A O 1
ATOM 1466 N N . PRO A 1 190 ? 0.403 -5.996 14.471 1.00 96.62 190 PRO A N 1
ATOM 1467 C CA . PRO A 1 190 ? -0.529 -6.445 15.496 1.00 96.62 190 PRO A CA 1
ATOM 1468 C C . PRO A 1 190 ? -1.799 -7.005 14.856 1.00 96.62 190 PRO A C 1
ATOM 1470 O O . PRO A 1 190 ? -2.295 -6.474 13.861 1.00 96.62 190 PRO A O 1
ATOM 1473 N N . GLN A 1 191 ? -2.334 -8.058 15.466 1.00 95.56 191 GLN A N 1
ATOM 1474 C CA . GLN A 1 191 ? -3.571 -8.697 15.045 1.00 95.56 191 GLN A CA 1
ATOM 1475 C C . GLN A 1 191 ? -4.611 -8.566 16.160 1.00 95.56 191 GLN A C 1
ATOM 1477 O O . GLN A 1 191 ? -4.397 -9.034 17.277 1.00 95.56 191 GLN A O 1
ATOM 1482 N N . GLY A 1 192 ? -5.717 -7.894 15.848 1.00 95.12 192 GLY A N 1
ATOM 1483 C CA . GLY A 1 192 ? -6.906 -7.826 16.693 1.00 95.12 192 GLY A CA 1
ATOM 1484 C C . GLY A 1 192 ? -7.915 -8.923 16.351 1.00 95.12 192 GLY A C 1
ATOM 1485 O O . GLY A 1 192 ? -7.623 -9.854 15.600 1.00 95.12 192 GLY A O 1
ATOM 1486 N N . ARG A 1 193 ? -9.131 -8.791 16.883 1.00 94.88 193 ARG A N 1
ATOM 1487 C CA . ARG A 1 193 ? -10.261 -9.684 16.570 1.00 94.88 193 ARG A CA 1
ATOM 1488 C C . ARG A 1 193 ? -10.777 -9.461 15.149 1.00 94.88 193 ARG A C 1
ATOM 1490 O O . ARG A 1 193 ? -11.224 -10.398 14.495 1.00 94.88 193 ARG A O 1
ATOM 1497 N N . THR A 1 194 ? -10.688 -8.218 14.683 1.00 96.88 194 THR A N 1
ATOM 1498 C CA . THR A 1 194 ? -11.112 -7.774 13.354 1.00 96.88 194 THR A CA 1
ATOM 1499 C C . THR A 1 194 ? -9.969 -7.054 12.640 1.00 96.88 194 THR A C 1
ATOM 1501 O O . THR A 1 194 ? -8.982 -6.621 13.256 1.00 96.88 194 THR A O 1
ATOM 1504 N N . LEU A 1 195 ? -10.091 -6.886 11.324 1.00 97.12 195 LEU A N 1
ATOM 1505 C CA . LEU A 1 195 ? -9.159 -6.094 10.532 1.00 97.12 195 LEU A CA 1
ATOM 1506 C C . LEU A 1 195 ? -9.183 -4.633 11.001 1.00 97.12 195 LEU A C 1
ATOM 1508 O O . LEU A 1 195 ? -8.121 -4.040 11.134 1.00 97.12 195 LEU A O 1
ATOM 1512 N N . TYR A 1 196 ? -10.349 -4.088 11.357 1.00 97.88 196 TYR A N 1
ATOM 1513 C CA . TYR A 1 196 ? -10.491 -2.752 11.951 1.00 97.88 196 TYR A CA 1
ATOM 1514 C C . TYR A 1 196 ? -9.598 -2.554 13.183 1.00 97.88 196 TYR A C 1
ATOM 1516 O O . TYR A 1 196 ? -8.808 -1.609 13.235 1.00 97.88 196 TYR A O 1
ATOM 1524 N N . GLU A 1 197 ? -9.663 -3.474 14.150 1.00 97.56 197 GLU A N 1
ATOM 1525 C CA . GLU A 1 197 ? -8.802 -3.423 15.335 1.00 97.56 197 GLU A CA 1
ATOM 1526 C C . GLU A 1 197 ? -7.327 -3.537 14.955 1.00 97.56 197 GLU A C 1
ATOM 1528 O O . GLU A 1 197 ? -6.503 -2.762 15.432 1.00 97.56 197 GLU A O 1
ATOM 1533 N N . SER A 1 198 ? -6.995 -4.466 14.056 1.00 97.69 198 SER A N 1
ATOM 1534 C CA . SER A 1 198 ? -5.623 -4.669 13.577 1.00 97.69 198 SER A CA 1
ATOM 1535 C C . SER A 1 198 ? -5.050 -3.400 12.931 1.00 97.69 198 SER A C 1
ATOM 1537 O O . SER A 1 198 ? -3.888 -3.056 13.159 1.00 97.69 198 SER A O 1
ATOM 1539 N N . LEU A 1 199 ? -5.871 -2.671 12.166 1.00 98.06 199 LEU A N 1
ATOM 1540 C CA . LEU A 1 199 ? -5.506 -1.391 11.563 1.00 98.06 199 LEU A CA 1
ATOM 1541 C C . LEU A 1 199 ? -5.265 -0.324 12.632 1.00 98.06 199 LEU A C 1
ATOM 1543 O O . LEU A 1 199 ? -4.193 0.270 12.647 1.00 98.06 199 LEU A O 1
ATOM 1547 N N . LEU A 1 200 ? -6.193 -0.131 13.573 1.00 97.44 200 LEU A N 1
ATOM 1548 C CA . LEU A 1 200 ? -6.035 0.861 14.646 1.00 97.44 200 LEU A CA 1
ATOM 1549 C C . LEU A 1 200 ? -4.846 0.570 15.573 1.00 97.44 200 LEU A C 1
ATOM 1551 O O . LEU A 1 200 ? -4.159 1.491 16.021 1.00 97.44 200 LEU A O 1
ATOM 1555 N N . LEU A 1 201 ? -4.594 -0.705 15.876 1.00 96.88 201 LEU A N 1
ATOM 1556 C CA . LEU A 1 201 ? -3.470 -1.130 16.708 1.00 96.88 201 LEU A CA 1
ATOM 1557 C C . LEU A 1 201 ? -2.125 -0.881 16.020 1.00 96.88 201 LEU A C 1
ATOM 1559 O O . LEU A 1 201 ? -1.163 -0.536 16.709 1.00 96.88 201 LEU A O 1
ATOM 1563 N N . GLY A 1 202 ? -2.075 -1.042 14.694 1.00 95.94 202 GLY A N 1
ATOM 1564 C CA . GLY A 1 202 ? -0.870 -0.890 13.881 1.00 95.94 202 GLY A CA 1
ATOM 1565 C C . GLY A 1 202 ? -0.451 0.552 13.602 1.00 95.94 202 GLY A C 1
ATOM 1566 O O . GLY A 1 202 ? 0.687 0.764 13.192 1.00 95.94 202 GLY A O 1
ATOM 1567 N N . ILE A 1 203 ? -1.317 1.540 13.852 1.00 94.75 203 ILE A N 1
ATOM 1568 C CA . ILE A 1 203 ? -0.969 2.957 13.680 1.00 94.75 203 ILE A CA 1
ATOM 1569 C C . ILE A 1 203 ? -0.003 3.380 14.803 1.00 94.75 203 ILE A C 1
ATOM 1571 O O . ILE A 1 203 ? -0.382 3.330 15.983 1.00 94.75 203 ILE A O 1
ATOM 1575 N N . PRO A 1 204 ? 1.232 3.812 14.476 1.00 89.81 204 PRO A N 1
ATOM 1576 C CA . PRO A 1 204 ? 2.160 4.334 15.468 1.00 89.81 204 PRO A CA 1
ATOM 1577 C C . PRO A 1 204 ? 1.704 5.708 15.965 1.00 89.81 204 PRO A C 1
ATOM 1579 O O . PRO A 1 204 ? 1.103 6.485 15.225 1.00 89.81 204 PRO A O 1
ATOM 1582 N N . LYS A 1 205 ? 2.029 6.025 17.222 1.00 86.06 205 LYS A N 1
ATOM 1583 C CA . LYS A 1 205 ? 1.767 7.350 17.802 1.00 86.06 205 LYS A CA 1
ATOM 1584 C C . LYS A 1 205 ? 2.492 8.449 17.003 1.00 86.06 205 LYS A C 1
ATOM 1586 O O . LYS A 1 205 ? 3.642 8.214 16.634 1.00 86.06 205 LYS A O 1
ATOM 1591 N N . PRO A 1 206 ? 1.900 9.647 16.843 1.00 76.19 206 PRO A N 1
ATOM 1592 C CA . PRO A 1 206 ? 2.494 10.759 16.093 1.00 76.19 206 PRO A CA 1
ATOM 1593 C C . PRO A 1 206 ? 3.883 11.187 16.575 1.00 76.19 206 PRO A C 1
ATOM 1595 O O . PRO A 1 206 ? 4.740 11.519 15.770 1.00 76.19 206 PRO A O 1
ATOM 1598 N N . ALA A 1 207 ? 4.168 11.063 17.875 1.00 70.31 207 ALA A N 1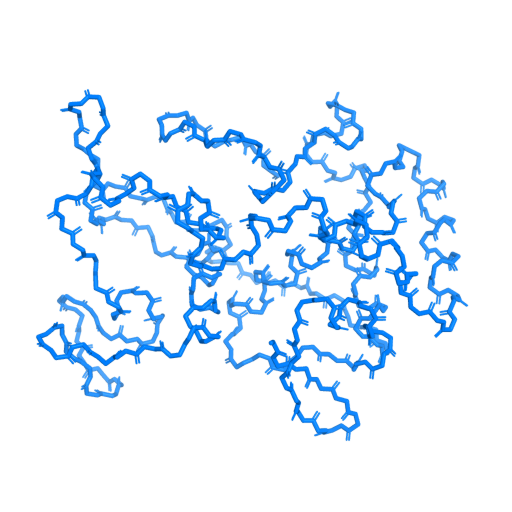
ATOM 1599 C CA . ALA A 1 207 ? 5.501 11.318 18.434 1.00 70.31 207 ALA A CA 1
ATOM 1600 C C . ALA A 1 207 ? 6.621 10.413 17.867 1.00 70.31 207 ALA A C 1
ATOM 1602 O O . ALA A 1 207 ? 7.794 10.684 18.092 1.00 70.31 207 ALA A O 1
ATOM 1603 N N . HIS A 1 208 ? 6.282 9.325 17.167 1.00 70.19 208 HIS A N 1
ATOM 1604 C CA . HIS A 1 208 ? 7.241 8.447 16.490 1.00 70.19 208 HIS A CA 1
ATOM 1605 C C . HIS A 1 208 ? 7.333 8.711 14.983 1.00 70.19 208 HIS A C 1
ATOM 1607 O O . HIS A 1 208 ? 7.947 7.921 14.267 1.00 70.19 208 HIS A O 1
ATOM 1613 N N . TRP A 1 209 ? 6.672 9.751 14.476 1.00 76.00 209 TRP A N 1
ATOM 1614 C CA . TRP A 1 209 ? 6.676 10.057 13.053 1.00 76.00 209 TRP A CA 1
ATOM 1615 C C . TRP A 1 209 ? 7.926 10.881 12.729 1.00 76.00 209 TRP A C 1
ATOM 1617 O O . TRP A 1 209 ? 8.150 11.898 13.388 1.00 76.00 209 TRP A O 1
ATOM 1627 N N . PRO A 1 210 ? 8.744 10.481 11.737 1.00 60.50 210 PRO A N 1
ATOM 1628 C CA . PRO A 1 210 ? 10.029 11.128 11.438 1.00 60.50 210 PRO A CA 1
ATOM 1629 C C . PRO A 1 210 ? 9.945 12.621 11.097 1.00 60.50 210 PRO A C 1
ATOM 1631 O O . PRO A 1 210 ? 10.961 13.306 11.105 1.00 60.50 210 PRO A O 1
ATOM 1634 N N . GLN A 1 211 ? 8.739 13.128 10.828 1.00 60.06 211 GLN A N 1
ATOM 1635 C CA . GLN A 1 211 ? 8.455 14.523 10.492 1.00 60.06 211 GLN A CA 1
ATOM 1636 C C . GLN A 1 211 ? 7.550 15.212 11.528 1.00 60.06 211 GLN A C 1
ATOM 1638 O O . GLN A 1 211 ? 6.868 16.177 11.194 1.00 60.06 211 GLN A O 1
ATOM 1643 N N . ALA A 1 212 ? 7.543 14.764 12.792 1.00 54.72 212 ALA A N 1
ATOM 1644 C CA . ALA A 1 212 ? 6.782 15.422 13.864 1.00 54.72 212 ALA A CA 1
ATOM 1645 C C . ALA A 1 212 ? 7.078 16.937 13.974 1.00 54.72 212 ALA A C 1
ATOM 1647 O O . ALA A 1 212 ? 6.205 17.714 14.349 1.00 54.72 212 ALA A O 1
ATOM 1648 N N . GLU A 1 213 ? 8.280 17.370 13.574 1.00 51.88 213 GLU A N 1
ATOM 1649 C CA . GLU A 1 213 ? 8.696 18.780 13.542 1.00 51.88 213 GLU A CA 1
ATOM 1650 C C . GLU A 1 213 ? 8.059 19.601 12.404 1.00 51.88 213 GLU A C 1
ATOM 1652 O O . GLU A 1 213 ? 7.998 20.823 12.496 1.00 51.88 213 GLU A O 1
ATOM 1657 N N . SER A 1 214 ? 7.557 18.958 11.342 1.00 57.34 214 SER A N 1
ATOM 1658 C CA . SER A 1 214 ? 6.880 19.629 10.214 1.00 57.34 214 SER A CA 1
ATOM 1659 C C . SER A 1 214 ? 5.391 19.900 10.479 1.00 57.34 214 SER A C 1
ATOM 1661 O O . SER A 1 214 ? 4.728 20.525 9.656 1.00 57.34 214 SER A O 1
ATOM 1663 N N . GLY A 1 215 ? 4.871 19.472 11.636 1.00 55.41 215 GLY A N 1
ATOM 1664 C CA . GLY A 1 215 ? 3.463 19.585 12.026 1.00 55.41 215 GLY A CA 1
ATOM 1665 C C . GLY A 1 215 ? 2.620 18.399 11.550 1.00 55.41 215 GLY A C 1
ATOM 1666 O O . GLY A 1 215 ? 2.828 17.870 10.452 1.00 55.41 215 GLY A O 1
ATOM 1667 N N . ALA A 1 216 ? 1.662 17.962 12.375 1.00 58.69 216 ALA A N 1
ATOM 1668 C CA . ALA A 1 216 ? 0.772 16.860 12.029 1.00 58.69 216 ALA A CA 1
ATOM 1669 C C . ALA A 1 216 ? -0.002 17.129 10.729 1.00 58.69 216 ALA A C 1
ATOM 1671 O O . ALA A 1 216 ? -0.464 18.236 10.461 1.00 58.69 216 ALA A O 1
ATOM 1672 N N . GLY A 1 217 ? -0.141 16.087 9.910 1.00 60.59 217 GLY A N 1
ATOM 1673 C CA . GLY A 1 217 ? -0.881 16.145 8.650 1.00 60.59 217 GLY A CA 1
ATOM 1674 C C . GLY A 1 217 ? -0.113 16.693 7.439 1.00 60.59 217 GLY A C 1
ATOM 1675 O O . GLY A 1 217 ? -0.672 16.671 6.347 1.00 60.59 217 GLY A O 1
ATOM 1676 N N . THR A 1 218 ? 1.145 17.127 7.585 1.00 65.81 218 THR A N 1
ATOM 1677 C CA . THR A 1 218 ? 1.925 17.719 6.476 1.00 65.81 218 THR A CA 1
ATOM 1678 C C . THR A 1 218 ? 2.617 16.701 5.560 1.00 65.81 218 THR A C 1
ATOM 1680 O O . THR A 1 218 ? 2.845 17.004 4.387 1.00 65.81 218 THR A O 1
ATOM 1683 N N . ASP A 1 219 ? 2.901 15.483 6.037 1.00 76.62 219 ASP A N 1
ATOM 1684 C CA . ASP A 1 219 ? 3.410 14.400 5.185 1.00 76.62 219 ASP A CA 1
ATOM 1685 C C . ASP A 1 219 ? 2.264 13.677 4.483 1.00 76.62 219 ASP A C 1
ATOM 1687 O O . ASP A 1 219 ? 1.417 13.070 5.137 1.00 76.62 219 ASP A O 1
ATOM 1691 N N . GLY A 1 220 ? 2.241 13.744 3.153 1.00 83.56 220 GLY A N 1
ATOM 1692 C CA . GLY A 1 220 ? 1.245 13.096 2.308 1.00 83.56 220 GLY A CA 1
ATOM 1693 C C . GLY A 1 220 ? 1.698 11.729 1.799 1.00 83.56 220 GLY A C 1
ATOM 1694 O O . GLY A 1 220 ? 2.821 11.583 1.301 1.00 83.56 220 GLY A O 1
ATOM 1695 N N . CYS A 1 221 ? 0.786 10.754 1.808 1.00 90.50 221 CYS A N 1
ATOM 1696 C CA . CYS A 1 221 ? 0.978 9.473 1.131 1.00 90.50 221 CYS A CA 1
ATOM 1697 C C . CYS A 1 221 ? 1.233 9.683 -0.374 1.00 90.50 221 CYS A C 1
ATOM 1699 O O . CYS A 1 221 ? 0.771 10.673 -0.949 1.00 90.50 221 CYS A O 1
ATOM 1701 N N . PRO A 1 222 ? 1.892 8.740 -1.074 1.00 91.38 222 PRO A N 1
ATOM 1702 C CA . PRO A 1 222 ? 2.206 8.903 -2.496 1.00 91.38 222 PRO A CA 1
ATOM 1703 C C . PRO A 1 222 ? 1.000 9.236 -3.393 1.00 91.38 222 PRO A C 1
ATOM 1705 O O . PRO A 1 222 ? 1.146 9.991 -4.351 1.00 91.38 222 PRO A O 1
ATOM 1708 N N . TRP A 1 223 ? -0.191 8.713 -3.077 1.00 94.12 223 TRP A N 1
ATOM 1709 C CA . TRP A 1 223 ? -1.436 8.979 -3.817 1.00 94.12 223 TRP A CA 1
ATOM 1710 C C . TRP A 1 223 ? -2.128 10.299 -3.434 1.00 94.12 223 TRP A C 1
ATOM 1712 O O . TRP A 1 223 ? -3.031 10.736 -4.141 1.00 94.12 223 TRP A O 1
ATOM 1722 N N . GLU A 1 224 ? -1.716 10.955 -2.349 1.00 93.38 224 GLU A N 1
ATOM 1723 C CA . GLU A 1 224 ? -2.256 12.253 -1.913 1.00 93.38 224 GLU A CA 1
ATOM 1724 C C . GLU A 1 224 ? -1.512 13.428 -2.568 1.00 93.38 224 GLU A C 1
ATOM 1726 O O . GLU A 1 224 ? -2.061 14.520 -2.706 1.00 93.38 224 GLU A O 1
ATOM 1731 N N . ARG A 1 225 ? -0.277 13.204 -3.036 1.00 89.44 225 ARG A N 1
ATOM 1732 C CA . ARG A 1 225 ? 0.578 14.239 -3.637 1.00 89.44 225 ARG A CA 1
ATOM 1733 C C . ARG A 1 225 ? 0.062 14.672 -5.004 1.00 89.44 225 ARG A C 1
ATOM 1735 O O . ARG A 1 225 ? -0.225 13.836 -5.869 1.00 89.44 225 ARG A O 1
ATOM 1742 N N . GLU A 1 226 ? -0.072 15.976 -5.210 1.00 88.31 226 GLU A N 1
ATOM 1743 C CA . GLU A 1 226 ? -0.490 16.543 -6.498 1.00 88.31 226 GLU A CA 1
ATOM 1744 C C . GLU A 1 226 ? 0.637 16.516 -7.523 1.00 88.31 226 GLU A C 1
ATOM 1746 O O . GLU A 1 226 ? 0.392 16.234 -8.691 1.00 88.31 226 GLU A O 1
ATOM 1751 N N . GLU A 1 227 ? 1.879 16.688 -7.089 1.00 89.88 227 GLU A N 1
ATOM 1752 C CA . GLU A 1 227 ? 3.042 16.667 -7.970 1.00 89.88 227 GLU A CA 1
ATOM 1753 C C . GLU A 1 227 ? 3.730 15.297 -7.973 1.00 89.88 227 GLU A C 1
ATOM 1755 O O . GLU A 1 227 ? 3.705 14.547 -6.990 1.00 89.88 227 GLU A O 1
ATOM 1760 N N . LEU A 1 228 ? 4.353 14.958 -9.104 1.00 90.44 228 LEU A N 1
ATOM 1761 C CA . LEU A 1 228 ? 5.251 13.810 -9.186 1.00 90.44 228 LEU A CA 1
ATOM 1762 C C . LEU A 1 228 ? 6.584 14.166 -8.530 1.00 90.44 228 LEU A C 1
ATOM 1764 O O . LEU A 1 228 ? 7.089 15.272 -8.692 1.00 90.44 228 LEU A O 1
ATOM 1768 N N . LEU A 1 229 ? 7.188 13.197 -7.846 1.00 88.44 229 LEU A N 1
ATOM 1769 C CA . LEU A 1 229 ? 8.507 13.389 -7.253 1.00 88.44 229 LEU A CA 1
ATOM 1770 C C . LEU A 1 229 ? 9.566 13.673 -8.322 1.00 88.44 229 LEU A C 1
ATOM 1772 O O . LEU A 1 229 ? 9.549 13.078 -9.409 1.00 88.44 229 LEU A O 1
ATOM 1776 N N . ASP A 1 230 ? 10.507 14.547 -7.980 1.00 89.94 230 ASP A N 1
ATOM 1777 C CA . ASP A 1 230 ? 11.739 14.717 -8.739 1.00 89.94 230 ASP A CA 1
ATOM 1778 C C . ASP A 1 230 ? 12.561 13.415 -8.642 1.00 89.94 230 ASP A C 1
ATOM 1780 O O . ASP A 1 230 ? 12.939 13.015 -7.537 1.00 89.94 230 ASP A O 1
ATOM 1784 N N . PRO A 1 231 ? 12.818 12.719 -9.766 1.00 88.31 231 PRO A N 1
ATOM 1785 C CA . PRO A 1 231 ? 13.572 11.470 -9.762 1.00 88.31 231 PRO A CA 1
ATOM 1786 C C . PRO A 1 231 ? 15.055 11.634 -9.399 1.00 88.31 231 PRO A C 1
ATOM 1788 O O . PRO A 1 231 ? 15.706 10.627 -9.123 1.00 88.31 231 PRO A O 1
ATOM 1791 N N . LEU A 1 232 ? 15.598 12.856 -9.434 1.00 87.88 232 LEU A N 1
ATOM 1792 C CA . LEU A 1 232 ? 16.986 13.157 -9.075 1.00 87.88 232 LEU A CA 1
ATOM 1793 C C . LEU A 1 232 ? 17.128 13.680 -7.642 1.00 87.88 232 LEU A C 1
ATOM 1795 O O . LEU A 1 232 ? 18.239 13.687 -7.104 1.00 87.88 232 LEU A O 1
ATOM 1799 N N . ALA A 1 233 ? 16.026 14.089 -7.010 1.00 85.94 233 ALA A N 1
ATOM 1800 C CA . ALA A 1 233 ? 16.040 14.509 -5.621 1.00 85.94 233 ALA A CA 1
ATOM 1801 C C . ALA A 1 233 ? 16.304 13.310 -4.692 1.00 85.94 233 ALA A C 1
ATOM 1803 O O . ALA A 1 233 ? 15.787 12.210 -4.923 1.00 85.94 233 ALA A O 1
ATOM 1804 N N . PRO A 1 234 ? 17.081 13.497 -3.609 1.00 76.44 234 PRO A N 1
ATOM 1805 C CA . PRO A 1 234 ? 17.249 12.450 -2.618 1.00 76.44 234 PRO A CA 1
ATOM 1806 C C . PRO A 1 234 ? 15.890 12.106 -1.985 1.00 76.44 234 PRO A C 1
ATOM 1808 O O . PRO A 1 234 ? 15.056 12.997 -1.783 1.00 76.44 234 PRO A O 1
ATOM 1811 N N . PRO A 1 235 ? 15.652 10.830 -1.634 1.00 68.62 235 PRO A N 1
ATOM 1812 C CA . PRO A 1 235 ? 14.445 10.458 -0.916 1.00 68.62 235 PRO A CA 1
ATOM 1813 C C . PRO A 1 235 ? 14.407 11.208 0.419 1.00 68.62 235 PRO A C 1
ATOM 1815 O O . PRO A 1 235 ? 15.379 11.197 1.176 1.00 68.62 235 PRO A O 1
ATOM 1818 N N . ARG A 1 236 ? 13.278 11.859 0.716 1.00 65.44 236 ARG A N 1
ATOM 1819 C CA . ARG A 1 236 ? 13.036 12.388 2.061 1.00 65.44 236 ARG A CA 1
ATOM 1820 C C . ARG A 1 236 ? 12.874 11.197 3.015 1.00 65.44 236 ARG A C 1
ATOM 1822 O O . ARG A 1 236 ? 12.194 10.242 2.628 1.00 65.44 236 ARG A O 1
ATOM 1829 N N . PRO A 1 237 ? 13.477 11.215 4.216 1.00 52.91 237 PRO A N 1
ATOM 1830 C CA . PRO A 1 237 ? 13.194 10.194 5.212 1.00 52.91 237 PRO A CA 1
ATOM 1831 C C . PRO A 1 237 ? 11.689 10.200 5.516 1.00 52.91 237 PRO A C 1
ATOM 1833 O O . PRO A 1 237 ? 11.122 11.253 5.822 1.00 52.91 237 PRO A O 1
ATOM 1836 N N . ALA A 1 238 ? 11.062 9.036 5.357 1.00 47.62 238 ALA A N 1
ATOM 1837 C CA . ALA A 1 238 ? 9.682 8.764 5.749 1.00 47.62 238 ALA A CA 1
ATOM 1838 C C . ALA A 1 238 ? 9.655 8.075 7.110 1.00 47.62 238 ALA A C 1
ATOM 1840 O O . ALA A 1 238 ? 10.610 7.309 7.391 1.00 47.62 238 ALA A O 1
#